Protein AF-A0A3C1VED8-F1 (afdb_monomer_lite)

Foldseek 3Di:
DVPPPPDDADDQPLPNDRDDVPPDAQALDDDPSDAQPPCGPVQQLLVLLVPCLLFQQRDHPCCVVPRPPCNVVLVVVQVVCVVCLVVDDPVVNVPDDRNGDDPVSVVVVSVVSVVLQQQQFQDPPRADPGPNQVVNVQKDWWKQFPPPGTDRPVVLVVVCPPDDPVVNVVRVVRIDTDMIGHGNNRSCVVCVVVDDDDDVQVVLVVQLVVWDPDKWFQAPVQWTWDDDVVQPVDIWIWHRLVDDGGQIWTWGADSVCNQKIWTFHVDPVGGSHTDGITGTLDDDDPVDPVVVVVNVVVVVVSVCVVCVVVVVVVVVVVVVVVVVVVVVVVVVVVVVVVVVVVVVVVVVVVVPDDD

Structure (mmCIF, N/CA/C/O backbone):
data_AF-A0A3C1VED8-F1
#
_entry.id   AF-A0A3C1VED8-F1
#
loop_
_atom_site.group_PDB
_atom_site.id
_atom_site.type_symbol
_atom_site.label_atom_id
_atom_site.label_alt_id
_atom_site.label_comp_id
_atom_site.label_asym_id
_atom_site.label_entity_id
_atom_site.label_seq_id
_atom_site.pdbx_PDB_ins_code
_atom_site.Cartn_x
_atom_site.Cartn_y
_atom_site.Cartn_z
_atom_site.occupancy
_atom_site.B_iso_or_equiv
_atom_site.auth_seq_id
_atom_site.auth_comp_id
_atom_site.auth_asym_id
_atom_site.auth_atom_id
_atom_site.pdbx_PDB_model_num
ATOM 1 N N . ARG A 1 1 ? 13.362 38.617 -27.785 1.00 47.16 1 ARG A N 1
ATOM 2 C CA . ARG A 1 1 ? 12.289 37.601 -27.957 1.00 47.16 1 ARG A CA 1
ATOM 3 C C . ARG A 1 1 ? 12.460 36.977 -29.338 1.00 47.16 1 ARG A C 1
ATOM 5 O O . ARG A 1 1 ? 12.298 37.695 -30.309 1.00 47.16 1 ARG A O 1
ATOM 12 N N . LEU A 1 2 ? 12.838 35.699 -29.420 1.00 45.34 2 LEU A N 1
ATOM 13 C CA . LEU A 1 2 ? 13.278 35.034 -30.662 1.00 45.34 2 LEU A CA 1
ATOM 14 C C . LEU A 1 2 ? 12.207 34.907 -31.768 1.00 45.34 2 LEU A C 1
ATOM 16 O O . LEU A 1 2 ? 12.570 34.790 -32.926 1.00 45.34 2 LEU A O 1
ATOM 20 N N . SER A 1 3 ? 10.910 34.974 -31.446 1.00 68.50 3 SER A N 1
ATOM 21 C CA . SER A 1 3 ? 9.815 34.794 -32.422 1.00 68.50 3 SER A CA 1
ATOM 22 C C . SER A 1 3 ? 8.887 36.003 -32.578 1.00 68.50 3 SER A C 1
ATOM 24 O O . SER A 1 3 ? 7.825 35.882 -33.180 1.00 68.50 3 SER A O 1
ATOM 26 N N . GLY A 1 4 ? 9.198 37.149 -31.963 1.00 54.50 4 GLY A N 1
ATOM 27 C CA . GLY A 1 4 ? 8.308 38.320 -32.005 1.00 54.50 4 GLY A CA 1
ATOM 28 C C . GLY A 1 4 ? 6.890 38.096 -31.441 1.00 54.50 4 GLY A C 1
ATOM 29 O O . GLY A 1 4 ? 6.036 38.949 -31.627 1.00 54.50 4 GLY A O 1
ATOM 30 N N . GLY A 1 5 ? 6.628 36.980 -30.744 1.00 55.66 5 GLY A N 1
ATOM 31 C CA . GLY A 1 5 ? 5.291 36.616 -30.255 1.00 55.66 5 GLY A CA 1
ATOM 32 C C . GLY A 1 5 ? 4.488 35.697 -31.183 1.00 55.66 5 GLY A C 1
ATOM 33 O O . GLY A 1 5 ? 3.387 35.308 -30.814 1.00 55.66 5 GLY A O 1
ATOM 34 N N . ALA A 1 6 ? 5.035 35.293 -32.335 1.00 57.56 6 ALA A N 1
ATOM 35 C CA . ALA A 1 6 ? 4.370 34.372 -33.264 1.00 57.56 6 ALA A CA 1
ATOM 36 C C . ALA A 1 6 ? 4.330 32.916 -32.762 1.00 57.56 6 ALA A C 1
ATOM 38 O O . ALA A 1 6 ? 3.472 32.138 -33.166 1.00 57.56 6 ALA A O 1
ATOM 39 N N . VAL A 1 7 ? 5.250 32.546 -31.864 1.00 52.06 7 VAL A N 1
ATOM 40 C CA . VAL A 1 7 ? 5.263 31.233 -31.206 1.00 52.06 7 VAL A CA 1
ATOM 41 C C . VAL A 1 7 ? 4.846 31.421 -29.754 1.00 52.06 7 VAL A C 1
ATOM 43 O O . VAL A 1 7 ? 5.613 31.947 -28.944 1.00 52.06 7 VAL A O 1
ATOM 46 N N . THR A 1 8 ? 3.627 30.996 -29.430 1.00 50.44 8 THR A N 1
ATOM 47 C CA . THR A 1 8 ? 3.105 30.970 -28.063 1.00 50.44 8 THR A CA 1
ATOM 48 C C . THR A 1 8 ? 3.388 29.608 -27.438 1.00 50.44 8 THR A C 1
ATOM 50 O O . THR A 1 8 ? 2.717 28.624 -27.744 1.00 50.44 8 THR A O 1
ATOM 53 N N . CYS A 1 9 ? 4.381 29.535 -26.552 1.00 50.66 9 CYS A N 1
ATOM 54 C CA . CYS A 1 9 ? 4.621 28.332 -25.759 1.00 50.66 9 CYS A CA 1
ATOM 55 C C . CYS A 1 9 ? 3.694 28.328 -24.540 1.00 50.66 9 CYS A C 1
ATOM 57 O O . CYS A 1 9 ? 3.633 29.307 -23.793 1.00 50.66 9 CYS A O 1
ATOM 59 N N . ARG A 1 10 ? 2.985 27.218 -24.320 1.00 44.97 10 ARG A N 1
ATOM 60 C CA . ARG A 1 10 ? 2.138 27.039 -23.137 1.00 44.97 10 ARG A CA 1
ATOM 61 C C . ARG A 1 10 ? 3.037 26.950 -21.898 1.00 44.97 10 ARG A C 1
ATOM 63 O O . ARG A 1 10 ? 3.951 26.132 -21.849 1.00 44.97 10 ARG A O 1
ATOM 70 N N . VAL A 1 11 ? 2.796 27.808 -20.913 1.00 53.69 11 VAL A N 1
ATOM 71 C CA . VAL A 1 11 ? 3.471 27.749 -19.611 1.00 53.69 11 VAL A CA 1
ATOM 72 C C . VAL A 1 11 ? 2.824 26.625 -18.804 1.00 53.69 11 VAL A C 1
ATOM 74 O O . VAL A 1 11 ? 1.605 26.605 -18.650 1.00 53.69 11 VAL A O 1
ATOM 77 N N . GLY A 1 12 ? 3.621 25.661 -18.343 1.00 47.28 12 GLY A N 1
ATOM 78 C CA . GLY A 1 12 ? 3.124 24.582 -17.489 1.00 47.28 12 GLY A CA 1
ATOM 79 C C . GLY A 1 12 ? 2.761 25.107 -16.098 1.00 47.28 12 GLY A C 1
ATOM 80 O O . GLY A 1 12 ? 3.513 25.896 -15.523 1.00 47.28 12 GLY A O 1
ATOM 81 N N . GLU A 1 13 ? 1.639 24.635 -15.547 1.00 47.56 13 GLU A N 1
ATOM 82 C CA . GLU A 1 13 ? 1.083 25.058 -14.245 1.00 47.56 13 GLU A CA 1
ATOM 83 C C . GLU A 1 13 ? 2.049 24.869 -13.065 1.00 47.56 13 GLU A C 1
ATOM 85 O O . GLU A 1 13 ? 1.895 25.483 -12.015 1.00 47.56 13 GLU A O 1
ATOM 90 N N . THR A 1 14 ? 3.075 24.038 -13.224 1.00 48.69 14 THR A N 1
ATOM 91 C CA . THR A 1 14 ? 3.963 23.645 -12.135 1.00 48.69 14 THR A CA 1
ATOM 92 C C . THR A 1 14 ? 5.196 24.525 -11.925 1.00 48.69 14 THR A C 1
ATOM 94 O O . THR A 1 14 ? 5.761 24.474 -10.836 1.00 48.69 14 THR A O 1
ATOM 97 N N . ASN A 1 15 ? 5.628 25.319 -12.914 1.00 50.22 15 ASN A N 1
ATOM 98 C CA . ASN A 1 15 ? 6.871 26.109 -12.822 1.00 50.22 15 ASN A CA 1
ATOM 99 C C . ASN A 1 15 ? 6.720 27.586 -13.225 1.00 50.22 15 ASN A C 1
ATOM 101 O O . ASN A 1 15 ? 7.722 28.303 -13.216 1.00 50.22 15 ASN A O 1
ATOM 105 N N . ASN A 1 16 ? 5.512 28.043 -13.595 1.00 52.72 16 ASN A N 1
ATOM 106 C CA . ASN A 1 16 ? 5.207 29.438 -13.969 1.00 52.72 16 ASN A CA 1
ATOM 107 C C . ASN A 1 16 ? 6.216 30.086 -14.949 1.00 52.72 16 ASN A C 1
ATOM 109 O O . ASN A 1 16 ? 6.364 31.304 -15.013 1.00 52.72 16 ASN A O 1
ATOM 113 N N . SER A 1 17 ? 6.913 29.265 -15.733 1.00 55.84 17 SER A N 1
ATOM 114 C CA . SER A 1 17 ? 7.886 29.656 -16.752 1.00 55.84 17 SER A CA 1
ATOM 115 C C . SER A 1 17 ? 7.705 28.760 -17.975 1.00 55.84 17 SER A C 1
ATOM 117 O O . SER A 1 17 ? 7.274 27.609 -17.854 1.00 55.84 17 SER A O 1
ATOM 119 N N . THR A 1 18 ? 7.967 29.286 -19.176 1.00 53.78 18 THR A N 1
ATOM 120 C CA . THR A 1 18 ? 7.914 28.475 -20.399 1.00 53.78 18 THR A CA 1
ATOM 121 C C . THR A 1 18 ? 8.930 27.357 -20.268 1.00 53.78 18 THR A C 1
ATOM 123 O O . THR A 1 18 ? 10.093 27.668 -20.033 1.00 53.78 18 THR A O 1
ATOM 126 N N . ALA A 1 19 ? 8.483 26.109 -20.406 1.00 53.53 19 ALA A N 1
ATOM 127 C CA . ALA A 1 19 ? 9.343 24.934 -20.420 1.00 53.53 19 ALA A CA 1
ATOM 128 C C . ALA A 1 19 ? 9.837 24.702 -21.857 1.00 53.53 19 ALA A C 1
ATOM 130 O O . ALA A 1 19 ? 9.036 24.424 -22.749 1.00 53.53 19 ALA A O 1
ATOM 131 N N . PHE A 1 20 ? 11.138 24.848 -22.091 1.00 56.50 20 PHE A N 1
ATOM 132 C CA . PHE A 1 20 ? 11.800 24.501 -23.348 1.00 56.50 20 PHE A CA 1
ATOM 133 C C . PHE A 1 20 ? 12.474 23.129 -23.220 1.00 56.50 20 PHE A C 1
ATOM 135 O O . PHE A 1 20 ? 12.918 22.743 -22.134 1.00 56.50 20 PHE A O 1
ATOM 142 N N . LEU A 1 21 ? 12.583 22.402 -24.336 1.00 47.25 21 LEU A N 1
ATOM 143 C CA . LEU A 1 21 ? 13.394 21.185 -24.414 1.00 47.25 21 LEU A CA 1
ATOM 144 C C . LEU A 1 21 ? 14.829 21.513 -23.952 1.00 47.25 21 LEU A C 1
ATOM 146 O O . LEU A 1 21 ? 15.440 22.444 -24.472 1.00 47.25 21 LEU A O 1
ATOM 150 N N . GLY A 1 22 ? 15.344 20.793 -22.951 1.00 52.38 22 GLY A N 1
ATOM 151 C CA . GLY A 1 22 ? 16.695 21.001 -22.407 1.00 52.38 22 GLY A CA 1
ATOM 152 C C . GLY A 1 22 ? 16.858 22.144 -21.391 1.00 52.38 22 GLY A C 1
ATOM 153 O O . GLY A 1 22 ? 17.964 22.365 -20.912 1.00 52.38 22 GLY A O 1
ATOM 154 N N . GLN A 1 23 ? 15.792 22.863 -21.015 1.00 52.78 23 GLN A N 1
ATOM 155 C CA . GLN A 1 23 ? 15.883 23.955 -20.027 1.00 52.78 23 GLN A CA 1
ATOM 156 C C . GLN A 1 23 ? 16.191 23.477 -18.604 1.00 52.78 23 GLN A C 1
ATOM 158 O O . GLN A 1 23 ? 16.744 24.224 -17.798 1.00 52.78 23 GLN A O 1
ATOM 163 N N . PHE A 1 24 ? 15.821 22.242 -18.286 1.00 51.81 24 PHE A N 1
ATOM 164 C CA . PHE A 1 24 ? 16.151 21.608 -17.021 1.00 51.81 24 PHE A CA 1
ATOM 165 C C . PHE A 1 24 ? 17.141 20.488 -17.315 1.00 51.81 24 PHE A C 1
ATOM 167 O O . PHE A 1 24 ? 16.841 19.597 -18.110 1.00 51.81 24 PHE A O 1
ATOM 174 N N . ALA A 1 25 ? 18.316 20.538 -16.685 1.00 52.62 25 ALA A N 1
ATOM 175 C CA . ALA A 1 25 ? 19.221 19.398 -16.683 1.00 52.62 25 ALA A CA 1
ATOM 176 C C . ALA A 1 25 ? 18.476 18.179 -16.119 1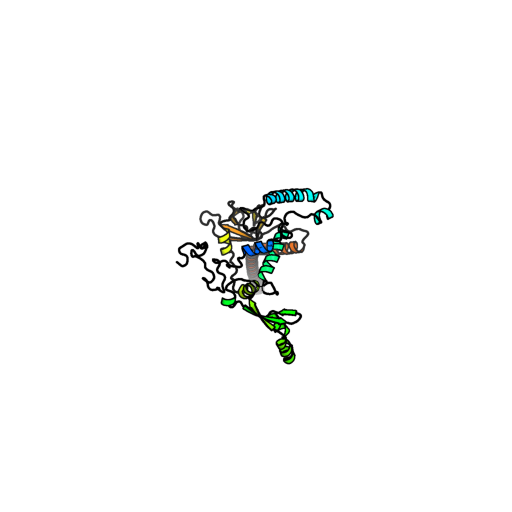.00 52.62 25 ALA A C 1
ATOM 178 O O . ALA A 1 25 ? 17.704 18.311 -15.163 1.00 52.62 25 ALA A O 1
ATOM 179 N N . GLY A 1 26 ? 18.703 17.007 -16.712 1.00 53.69 26 GLY A N 1
ATOM 180 C CA . GLY A 1 26 ? 18.181 15.745 -16.208 1.00 53.69 26 GLY A CA 1
ATOM 181 C C . GLY A 1 26 ? 18.608 15.529 -14.765 1.00 53.69 26 GLY A C 1
ATOM 182 O O . GLY A 1 26 ? 19.751 15.172 -14.498 1.00 53.69 26 GLY A O 1
ATOM 183 N N . ALA A 1 27 ? 17.715 15.780 -13.813 1.00 57.34 27 ALA A N 1
ATOM 184 C CA . ALA A 1 27 ? 18.002 15.489 -12.423 1.00 57.34 27 ALA A CA 1
ATOM 185 C C . ALA A 1 27 ? 17.832 13.982 -12.200 1.00 57.34 27 ALA A C 1
ATOM 187 O O . ALA A 1 27 ? 16.768 13.426 -12.462 1.00 57.34 27 ALA A O 1
ATOM 188 N N . ALA A 1 28 ? 18.843 13.332 -11.615 1.00 57.16 28 ALA A N 1
ATOM 189 C CA . ALA A 1 28 ? 18.756 11.933 -11.176 1.00 57.16 28 ALA A CA 1
ATOM 190 C C . ALA A 1 28 ? 17.671 11.694 -10.105 1.00 57.16 28 ALA A C 1
ATOM 192 O O . ALA A 1 28 ? 17.423 10.556 -9.707 1.00 57.16 28 ALA A O 1
ATOM 193 N N . LYS A 1 29 ? 17.083 12.772 -9.577 1.00 58.50 29 LYS A N 1
ATOM 194 C CA . LYS A 1 29 ? 15.966 12.775 -8.640 1.00 58.50 29 LYS A CA 1
ATOM 195 C C . LYS A 1 29 ? 14.754 13.308 -9.395 1.00 58.50 29 LYS A C 1
ATOM 197 O O . LYS A 1 29 ? 14.790 14.436 -9.884 1.00 58.50 29 LYS A O 1
ATOM 202 N N . GLY A 1 30 ? 13.701 12.498 -9.493 1.00 55.03 30 GLY A N 1
ATOM 203 C CA . GLY A 1 30 ? 12.454 12.912 -10.129 1.00 55.03 30 GLY A CA 1
ATOM 204 C C . GLY A 1 30 ? 11.939 14.207 -9.502 1.00 55.03 30 GLY A C 1
ATOM 205 O O . GLY A 1 30 ? 11.877 14.338 -8.281 1.00 55.03 30 GLY A O 1
ATOM 206 N N . ASN A 1 31 ? 11.587 15.182 -10.331 1.00 55.44 31 ASN A N 1
ATOM 207 C CA . ASN A 1 31 ? 10.961 16.406 -9.863 1.00 55.44 31 ASN A CA 1
ATOM 208 C C . ASN A 1 31 ? 9.444 16.246 -9.990 1.00 55.44 31 ASN A C 1
ATOM 210 O O . ASN A 1 31 ? 8.907 16.215 -11.093 1.00 55.44 31 ASN A O 1
ATOM 214 N N . PHE A 1 32 ? 8.750 16.178 -8.852 1.00 55.22 32 PHE A N 1
ATOM 215 C CA . PHE A 1 32 ? 7.289 16.051 -8.796 1.00 55.22 32 PHE A CA 1
ATOM 216 C C . PHE A 1 32 ? 6.547 17.194 -9.515 1.00 55.22 32 PHE A C 1
ATOM 218 O O . PHE A 1 32 ? 5.360 17.070 -9.809 1.00 55.22 32 PHE A O 1
ATOM 225 N N . ARG A 1 33 ? 7.238 18.305 -9.812 1.00 47.88 33 ARG A N 1
ATOM 226 C CA . ARG A 1 33 ? 6.709 19.453 -10.557 1.00 47.88 33 ARG A CA 1
ATOM 227 C C . ARG A 1 33 ? 6.939 19.367 -12.069 1.00 47.88 33 ARG A C 1
ATOM 229 O O . ARG A 1 33 ? 6.344 20.136 -12.813 1.00 47.88 33 ARG A O 1
ATOM 236 N N . THR A 1 34 ? 7.753 18.452 -12.580 1.00 57.28 34 THR A N 1
ATOM 237 C CA . THR A 1 34 ? 8.032 18.366 -14.025 1.00 57.28 34 THR A CA 1
ATOM 238 C C . THR A 1 34 ? 7.726 16.978 -14.552 1.00 57.28 34 THR A C 1
ATOM 240 O O . THR A 1 34 ? 8.260 15.985 -14.068 1.00 57.28 34 THR A O 1
ATOM 243 N N . ARG A 1 35 ? 6.870 16.915 -15.572 1.00 61.16 35 ARG A N 1
ATOM 244 C CA . ARG A 1 35 ? 6.597 15.685 -16.321 1.00 61.16 35 ARG A CA 1
ATOM 245 C C . ARG A 1 35 ? 7.711 15.474 -17.350 1.00 61.16 35 ARG A C 1
ATOM 247 O O . ARG A 1 35 ? 8.218 16.459 -17.883 1.00 61.16 35 ARG A O 1
ATOM 254 N N . ALA A 1 36 ? 8.049 14.218 -17.643 1.00 65.75 36 ALA A N 1
ATOM 255 C CA . ALA A 1 36 ? 8.830 13.889 -18.837 1.00 65.75 36 ALA A CA 1
ATOM 256 C C . ALA A 1 36 ? 8.112 14.458 -20.073 1.00 65.75 36 ALA A C 1
ATOM 258 O O . ALA A 1 36 ? 6.878 14.376 -20.153 1.00 65.75 36 ALA A O 1
ATOM 259 N N . LEU A 1 37 ? 8.856 15.096 -20.980 1.00 62.44 37 LEU A N 1
ATOM 260 C CA . LEU A 1 37 ? 8.269 15.868 -22.083 1.00 62.44 37 LEU A CA 1
ATOM 261 C C . LEU A 1 37 ? 7.829 14.945 -23.228 1.00 62.44 37 LEU A C 1
ATOM 263 O O . LEU A 1 37 ? 6.779 15.175 -23.825 1.00 62.44 37 LEU A O 1
ATOM 267 N N . ILE A 1 38 ? 8.601 13.891 -23.491 1.00 65.81 38 ILE A N 1
ATOM 268 C CA . ILE A 1 38 ? 8.386 12.896 -24.545 1.00 65.81 38 ILE A CA 1
ATOM 269 C C . ILE A 1 38 ? 7.534 11.738 -24.012 1.00 65.81 38 ILE A C 1
ATOM 271 O O . ILE A 1 38 ? 6.511 11.397 -24.600 1.00 65.81 38 ILE A O 1
ATOM 275 N N . GLU A 1 39 ? 7.900 11.167 -22.861 1.00 69.06 39 GLU A N 1
ATOM 276 C CA . GLU A 1 39 ? 7.236 9.987 -22.285 1.00 69.06 39 GLU A CA 1
ATOM 277 C C . GLU A 1 39 ? 6.478 10.313 -20.997 1.00 69.06 39 GLU A C 1
ATOM 279 O O . GLU A 1 39 ? 6.765 9.801 -19.914 1.00 69.06 39 GLU A O 1
ATOM 284 N N . SER A 1 40 ? 5.485 11.198 -21.089 1.00 68.75 40 SER A N 1
ATOM 285 C CA . SER A 1 40 ? 4.641 11.480 -19.927 1.00 68.75 40 SER A CA 1
ATOM 286 C C . SER A 1 40 ? 3.854 10.227 -19.502 1.00 68.75 40 SER A C 1
ATOM 288 O O . SER A 1 40 ? 3.227 9.572 -20.337 1.00 68.75 40 SER A O 1
ATOM 290 N N . PHE A 1 41 ? 3.854 9.931 -18.197 1.00 68.31 41 PHE A N 1
ATOM 291 C CA . PHE A 1 41 ? 3.256 8.721 -17.611 1.00 68.31 41 PHE A CA 1
ATOM 292 C C . PHE A 1 41 ? 1.827 8.442 -18.109 1.00 68.31 41 PHE A C 1
ATOM 294 O O . PHE A 1 41 ? 1.532 7.348 -18.573 1.00 68.31 41 PHE A O 1
ATOM 301 N N . TRP A 1 42 ? 0.957 9.455 -18.093 1.00 69.44 42 TRP A N 1
ATOM 302 C CA . TRP A 1 42 ? -0.451 9.290 -18.464 1.00 69.44 42 TRP A CA 1
ATOM 303 C C . TRP A 1 42 ? -0.671 9.032 -19.957 1.00 69.44 42 TRP A C 1
ATOM 305 O O . TRP A 1 42 ? -1.493 8.189 -20.307 1.00 69.44 42 TRP A O 1
ATOM 315 N N . ASN A 1 43 ? 0.073 9.702 -20.845 1.00 75.25 43 ASN A N 1
ATOM 316 C CA . ASN A 1 43 ? -0.049 9.451 -22.287 1.00 75.25 43 ASN A CA 1
ATOM 317 C C . ASN A 1 43 ? 0.388 8.030 -22.635 1.00 75.25 43 ASN A C 1
ATOM 319 O O . ASN A 1 43 ? -0.201 7.383 -23.495 1.00 75.25 43 ASN A O 1
ATOM 323 N N . LEU A 1 44 ? 1.410 7.542 -21.943 1.00 78.75 44 LEU A N 1
ATOM 324 C CA . LEU A 1 44 ? 1.962 6.227 -22.176 1.00 78.75 44 LEU A CA 1
ATOM 325 C C . LEU A 1 44 ? 0.995 5.121 -21.757 1.00 78.75 44 LEU A C 1
ATOM 327 O O . LEU A 1 44 ? 0.726 4.231 -22.556 1.00 78.75 44 LEU A O 1
ATOM 331 N N . THR A 1 45 ? 0.384 5.233 -20.573 1.00 80.19 45 THR A N 1
ATOM 332 C CA . THR A 1 45 ? -0.681 4.311 -20.155 1.00 80.19 45 THR A CA 1
ATOM 333 C C . THR A 1 45 ? -1.840 4.319 -21.152 1.00 80.19 45 THR A C 1
ATOM 335 O O . THR A 1 45 ? -2.340 3.255 -21.505 1.00 80.19 45 THR A O 1
ATOM 338 N N . HIS A 1 46 ? -2.251 5.489 -21.659 1.00 78.50 46 HIS A N 1
ATOM 339 C CA . HIS A 1 46 ? -3.311 5.581 -22.671 1.00 78.50 46 HIS A CA 1
ATOM 340 C C . HIS A 1 46 ? -2.946 4.910 -23.999 1.00 78.50 46 HIS A C 1
ATOM 342 O O . HIS A 1 46 ? -3.798 4.252 -24.591 1.00 78.50 46 HIS A O 1
ATOM 348 N N . ASN A 1 47 ? -1.700 5.047 -24.456 1.00 80.81 47 ASN A N 1
ATOM 349 C CA . ASN A 1 47 ? -1.235 4.414 -25.690 1.00 80.81 47 ASN A CA 1
ATOM 350 C C . ASN A 1 47 ? -1.161 2.890 -25.541 1.00 80.81 47 ASN A C 1
ATOM 352 O O . ASN A 1 47 ? -1.647 2.160 -26.400 1.00 80.81 47 ASN A O 1
ATOM 356 N N . GLU A 1 48 ? -0.619 2.412 -24.421 1.00 80.88 48 GLU A N 1
ATOM 357 C CA . GLU A 1 48 ? -0.481 0.981 -24.120 1.00 80.88 48 GLU A CA 1
ATOM 358 C C . GLU A 1 48 ? -1.831 0.287 -23.878 1.00 80.88 48 GLU A C 1
ATOM 360 O O . GLU A 1 48 ? -1.969 -0.908 -24.120 1.00 80.88 48 GLU A O 1
ATOM 365 N N . THR A 1 49 ? -2.843 1.036 -23.430 1.00 81.62 49 THR A N 1
ATOM 366 C CA . THR A 1 49 ? -4.231 0.560 -23.270 1.00 81.62 49 THR A CA 1
ATOM 367 C C . THR A 1 49 ? -5.107 0.861 -24.490 1.00 81.62 49 THR A C 1
ATOM 369 O O . THR A 1 49 ? -6.311 0.624 -24.457 1.00 81.62 49 THR A O 1
ATOM 372 N N . GLY A 1 50 ? -4.533 1.382 -25.581 1.00 76.12 50 GLY A N 1
ATOM 373 C CA . GLY A 1 50 ? -5.273 1.749 -26.792 1.00 76.12 50 GLY A CA 1
ATOM 374 C C . GLY A 1 50 ? -5.833 0.554 -27.573 1.00 76.12 50 GLY A C 1
ATOM 375 O O . GLY A 1 50 ? -6.706 0.730 -28.428 1.00 76.12 50 GLY A O 1
ATOM 376 N N . GLU A 1 51 ? -5.364 -0.662 -27.285 1.00 75.50 51 GLU A N 1
ATOM 377 C CA . GLU A 1 51 ? -5.858 -1.887 -27.907 1.00 75.50 51 GLU A CA 1
ATOM 378 C C . GLU A 1 51 ? -7.279 -2.216 -27.430 1.00 75.50 51 GLU A C 1
ATOM 380 O O . GLU A 1 51 ? -7.504 -2.772 -26.355 1.00 75.50 51 GLU A O 1
ATOM 385 N N . ARG A 1 52 ? -8.267 -1.907 -28.275 1.00 71.31 52 ARG A N 1
ATOM 386 C CA . ARG A 1 52 ? -9.697 -2.085 -27.971 1.00 71.31 52 ARG A CA 1
ATOM 387 C C . ARG A 1 52 ? -10.142 -3.539 -27.802 1.00 71.31 52 ARG A C 1
ATOM 389 O O . ARG A 1 52 ? -11.239 -3.760 -27.300 1.00 71.31 52 ARG A O 1
ATOM 396 N N . LEU A 1 53 ? -9.331 -4.506 -28.237 1.00 69.81 53 LEU A N 1
ATOM 397 C CA . LEU A 1 53 ? -9.589 -5.926 -27.980 1.00 69.81 53 LEU A CA 1
ATOM 398 C C . LEU A 1 53 ? -9.363 -6.276 -26.506 1.00 69.81 53 LEU A C 1
ATOM 400 O O . LEU A 1 53 ? -10.104 -7.086 -25.961 1.00 69.81 53 LEU A O 1
ATOM 404 N N . VAL A 1 54 ? -8.372 -5.642 -25.873 1.00 71.94 54 VAL A N 1
ATOM 405 C CA . VAL A 1 54 ? -8.007 -5.874 -24.469 1.00 71.94 54 VAL A CA 1
ATOM 406 C C . VAL A 1 54 ? -8.743 -4.899 -23.546 1.00 71.94 54 VAL A C 1
ATOM 408 O O . VAL A 1 54 ? -9.228 -5.299 -22.491 1.00 71.94 54 VAL A O 1
ATOM 411 N N . PHE A 1 55 ? -8.898 -3.639 -23.965 1.00 79.69 55 PHE A N 1
ATOM 412 C CA . PHE A 1 55 ? -9.621 -2.599 -23.223 1.00 79.69 55 PHE A CA 1
ATOM 413 C C . PHE A 1 55 ? -10.790 -2.046 -24.045 1.00 79.69 55 PHE A C 1
ATOM 415 O O . PHE A 1 55 ? -10.725 -0.925 -24.575 1.00 79.69 55 PHE A O 1
ATOM 422 N N . PRO A 1 56 ? -11.883 -2.816 -24.185 1.00 77.00 56 PRO A N 1
ATOM 423 C CA . PRO A 1 56 ? -13.073 -2.311 -24.843 1.00 77.00 56 PRO A CA 1
ATOM 424 C C . PRO A 1 56 ? -13.645 -1.144 -24.025 1.00 77.00 56 PRO A C 1
ATOM 426 O O . PRO A 1 56 ? -13.735 -1.200 -22.802 1.00 77.00 56 PRO A O 1
ATOM 429 N N . GLY A 1 57 ? -13.980 -0.049 -24.709 1.00 75.12 57 GLY A N 1
ATOM 430 C CA . GLY A 1 57 ? -14.418 1.195 -24.069 1.00 75.12 57 GLY A CA 1
ATOM 431 C C . GLY A 1 57 ? -13.303 2.198 -23.745 1.00 75.12 57 GLY A C 1
ATOM 432 O O . GLY A 1 57 ? -13.613 3.281 -23.254 1.00 75.12 57 GLY A O 1
ATOM 433 N N . GLN A 1 58 ? -12.029 1.922 -24.059 1.00 77.31 58 GLN A N 1
ATOM 434 C CA . GLN A 1 58 ? -10.980 2.931 -23.880 1.00 77.31 58 GLN A CA 1
ATOM 435 C C . GLN A 1 58 ? -11.232 4.162 -24.765 1.00 77.31 58 GLN A C 1
ATOM 437 O O . GLN A 1 58 ? -11.283 4.083 -26.000 1.00 77.31 58 GLN A O 1
ATOM 442 N N . THR A 1 59 ? -11.355 5.324 -24.124 1.00 71.25 59 THR A N 1
ATOM 443 C CA . THR A 1 59 ? -11.452 6.620 -24.802 1.00 71.25 59 THR A CA 1
ATOM 444 C C . THR A 1 59 ? -10.071 7.236 -24.915 1.00 71.25 59 THR A C 1
ATOM 446 O O . THR A 1 59 ? -9.335 7.287 -23.932 1.00 71.25 59 THR A O 1
ATOM 449 N N . GLY A 1 60 ? -9.717 7.721 -26.105 1.00 66.06 60 GLY A N 1
ATOM 450 C CA . GLY A 1 60 ? -8.456 8.431 -26.314 1.00 66.06 60 GLY A CA 1
ATOM 451 C C . GLY A 1 60 ? -8.353 9.738 -25.511 1.00 66.06 60 GLY A C 1
ATOM 452 O O . GLY A 1 60 ? -9.246 10.113 -24.751 1.00 66.06 60 GLY A O 1
ATOM 453 N N . SER A 1 61 ? -7.270 10.480 -25.743 1.00 61.12 61 SER A N 1
ATOM 454 C CA . SER A 1 61 ? -6.841 11.666 -24.975 1.00 61.12 61 SER A CA 1
ATOM 455 C C . SER A 1 61 ? -7.857 12.816 -24.842 1.00 61.12 61 SER A C 1
ATOM 457 O O . SER A 1 61 ? -7.687 13.686 -23.989 1.00 61.12 61 SER A O 1
ATOM 459 N N . HIS A 1 62 ? -8.929 12.833 -25.639 1.00 61.75 62 HIS A N 1
ATOM 460 C CA . HIS A 1 62 ? -9.959 13.873 -25.618 1.00 61.75 62 HIS A CA 1
ATOM 461 C C . HIS A 1 62 ? -11.367 13.325 -25.373 1.00 61.75 62 HIS A C 1
ATOM 463 O O . HIS A 1 62 ? -12.299 13.653 -26.099 1.00 61.75 62 HIS A O 1
ATOM 469 N N . ALA A 1 63 ? -11.557 12.553 -24.301 1.00 58.94 63 ALA A N 1
ATOM 470 C CA . ALA A 1 63 ? -12.873 12.043 -23.904 1.00 58.94 63 ALA A CA 1
ATOM 471 C C . ALA A 1 63 ? -13.958 13.140 -23.777 1.00 58.94 63 ALA A C 1
ATOM 473 O O . ALA A 1 63 ? -15.104 12.910 -24.123 1.00 58.94 63 ALA A O 1
ATOM 474 N N . ARG A 1 64 ? -13.633 14.377 -23.374 1.00 59.56 64 ARG A N 1
ATOM 475 C CA . ARG A 1 64 ? -14.642 15.461 -23.287 1.00 59.56 64 ARG A CA 1
ATOM 476 C C . ARG A 1 64 ? -15.223 15.916 -24.633 1.00 59.56 64 ARG A C 1
ATOM 478 O O . ARG A 1 64 ? -16.279 16.533 -24.632 1.00 59.56 64 ARG A O 1
ATOM 485 N N . VAL A 1 65 ? -14.519 15.676 -25.739 1.00 58.75 65 VAL A N 1
ATOM 486 C CA . VAL A 1 65 ? -14.920 16.111 -27.093 1.00 58.75 65 VAL A CA 1
ATOM 487 C C . VAL A 1 65 ? -15.231 14.907 -27.986 1.00 58.75 65 VAL A C 1
ATOM 489 O O . VAL A 1 65 ? -16.104 14.978 -28.839 1.00 58.75 65 VAL A O 1
ATOM 492 N N . ASN A 1 66 ? -14.541 13.791 -27.746 1.00 54.75 66 ASN A N 1
ATOM 493 C CA . ASN A 1 66 ? -14.540 12.587 -28.569 1.00 54.75 66 ASN A CA 1
ATOM 494 C C . ASN A 1 66 ? -14.956 11.336 -27.778 1.00 54.75 66 ASN A C 1
ATOM 496 O O . ASN A 1 66 ? -14.650 10.226 -28.219 1.00 54.75 66 ASN A O 1
ATOM 500 N N . ALA A 1 67 ? -15.575 11.469 -26.595 1.00 58.44 67 ALA A N 1
ATOM 501 C CA . ALA A 1 67 ? -16.191 10.312 -25.948 1.00 58.44 67 ALA A CA 1
ATOM 502 C C . ALA A 1 67 ? -17.260 9.769 -26.900 1.00 58.44 67 ALA A C 1
ATOM 504 O O . ALA A 1 67 ? -18.174 10.510 -27.265 1.00 58.44 67 ALA A O 1
ATOM 505 N N . PRO A 1 68 ? -17.157 8.502 -27.323 1.00 59.72 68 PRO A N 1
ATOM 506 C CA . PRO A 1 68 ? -18.201 7.895 -28.123 1.00 59.72 68 PRO A CA 1
ATOM 507 C C . PRO A 1 68 ? -19.502 7.902 -27.313 1.00 59.72 68 PRO A C 1
ATOM 509 O O . PRO A 1 68 ? -19.506 7.423 -26.177 1.00 59.72 68 PRO A O 1
ATOM 512 N N . GLU A 1 69 ? -20.608 8.373 -27.899 1.00 63.41 69 GLU A N 1
ATOM 513 C CA . GLU A 1 69 ? -21.960 8.205 -27.326 1.00 63.41 69 GLU A CA 1
ATOM 514 C C . GLU A 1 69 ? -22.239 6.730 -26.963 1.00 63.41 69 GLU A C 1
ATOM 516 O O . GLU A 1 69 ? -22.948 6.421 -26.005 1.00 63.41 69 GLU A O 1
ATOM 521 N N . ASP A 1 70 ? -21.576 5.824 -27.686 1.00 73.81 70 ASP A N 1
ATOM 522 C CA . ASP A 1 70 ? -21.559 4.373 -27.515 1.00 73.81 70 ASP A CA 1
ATOM 523 C C . ASP A 1 70 ? -21.172 3.900 -26.099 1.00 73.81 70 ASP A C 1
ATOM 525 O O . ASP A 1 70 ? -21.636 2.851 -25.664 1.00 73.81 70 ASP A O 1
ATOM 529 N N . LEU A 1 71 ? -20.383 4.655 -25.320 1.00 78.38 71 LEU A N 1
ATOM 530 C CA . LEU A 1 71 ? -19.998 4.227 -23.964 1.00 78.38 71 LEU A CA 1
ATOM 531 C C . LEU A 1 71 ? -21.192 4.052 -23.023 1.00 78.38 71 LEU A C 1
ATOM 533 O O . LEU A 1 71 ? -21.243 3.095 -22.250 1.00 78.38 71 LEU A O 1
ATOM 537 N N . ILE A 1 72 ? -22.163 4.963 -23.103 1.00 80.38 72 ILE A N 1
ATOM 538 C CA . ILE A 1 72 ? -23.396 4.875 -22.313 1.00 80.38 72 ILE A CA 1
ATOM 539 C C . ILE A 1 72 ? -24.204 3.648 -22.760 1.00 80.38 72 ILE A C 1
ATOM 541 O O . ILE A 1 72 ? -24.793 2.957 -21.927 1.00 80.38 72 ILE A O 1
ATOM 545 N N . GLY A 1 73 ? -24.205 3.356 -24.065 1.00 82.06 73 GLY A N 1
ATOM 546 C CA . GLY A 1 73 ? -24.819 2.158 -24.639 1.00 82.06 73 GLY A CA 1
ATOM 547 C C . GLY A 1 73 ? -24.185 0.871 -24.111 1.00 82.06 73 GLY A C 1
ATOM 548 O O . GLY A 1 73 ? -24.897 0.017 -23.591 1.00 82.06 73 GLY A O 1
ATOM 549 N N . ARG A 1 74 ? -22.851 0.781 -24.138 1.00 84.31 74 ARG A N 1
ATOM 550 C CA . ARG A 1 74 ? -22.079 -0.362 -23.617 1.00 84.31 74 ARG A CA 1
ATOM 551 C C . ARG A 1 74 ? -22.292 -0.601 -22.129 1.00 84.31 74 ARG A C 1
ATOM 553 O O . ARG A 1 74 ? -22.355 -1.750 -21.706 1.00 84.31 74 ARG A O 1
ATOM 560 N N . GLY A 1 75 ? -22.417 0.466 -21.337 1.00 86.50 75 GLY A N 1
ATOM 561 C CA . GLY A 1 75 ? -22.755 0.354 -19.916 1.00 86.50 75 GLY A CA 1
ATOM 562 C C . GLY A 1 75 ? -24.125 -0.295 -19.709 1.00 86.50 75 GLY A C 1
ATOM 563 O O . GLY A 1 75 ? -24.247 -1.271 -18.975 1.00 86.50 75 GLY A O 1
ATOM 564 N N . LYS A 1 76 ? -25.147 0.178 -20.435 1.00 87.12 76 LYS A N 1
ATOM 565 C CA . LYS A 1 76 ? -26.495 -0.417 -20.389 1.00 87.12 76 LYS A CA 1
ATOM 566 C C . LYS A 1 76 ? -26.517 -1.858 -20.901 1.00 87.12 76 LYS A C 1
ATOM 568 O O . LYS A 1 76 ? -27.224 -2.690 -20.340 1.00 87.12 76 LYS A O 1
ATOM 573 N N . GLU A 1 77 ? -25.760 -2.153 -21.956 1.00 87.94 77 GLU A N 1
ATOM 574 C CA . GLU A 1 77 ? -25.600 -3.507 -22.489 1.00 87.94 77 GLU A CA 1
ATOM 575 C C . GLU A 1 77 ? -24.972 -4.438 -21.445 1.00 87.94 77 GLU A C 1
ATOM 577 O O . GLU A 1 77 ? -25.510 -5.516 -21.192 1.00 87.94 77 GLU A O 1
ATOM 582 N N . MET A 1 78 ? -23.901 -3.998 -20.775 1.00 89.19 78 MET A N 1
ATOM 583 C CA . MET A 1 78 ? -23.272 -4.748 -19.686 1.00 89.19 78 MET A CA 1
ATOM 584 C C . MET A 1 78 ? -24.261 -5.045 -18.559 1.00 89.19 78 MET A C 1
ATOM 586 O O . MET A 1 78 ? -24.366 -6.190 -18.128 1.00 89.19 78 MET A O 1
ATOM 590 N N . ASP A 1 79 ? -25.019 -4.043 -18.109 1.00 89.75 79 ASP A N 1
ATOM 591 C CA . ASP A 1 79 ? -26.009 -4.220 -17.043 1.00 89.75 79 ASP A CA 1
ATOM 592 C C . ASP A 1 79 ? -27.075 -5.259 -17.418 1.00 89.75 79 ASP A C 1
ATOM 594 O O . ASP A 1 79 ? -27.466 -6.087 -16.591 1.00 89.75 79 ASP A O 1
ATOM 598 N N . LEU A 1 80 ? -27.546 -5.240 -18.669 1.00 89.62 80 LEU A N 1
ATOM 599 C CA . LEU A 1 80 ? -28.501 -6.227 -19.175 1.00 89.62 80 LEU A CA 1
ATOM 600 C C . LEU A 1 80 ? -27.887 -7.629 -19.233 1.00 89.62 80 LEU A C 1
ATOM 602 O O . LEU A 1 80 ? -28.537 -8.588 -18.813 1.00 89.62 80 LEU A O 1
ATOM 606 N N . MET A 1 81 ? -26.639 -7.749 -19.694 1.00 88.81 81 MET A N 1
ATOM 607 C CA . MET A 1 81 ? -25.915 -9.021 -19.703 1.00 88.81 81 MET A CA 1
ATOM 608 C C . MET A 1 81 ? -25.754 -9.574 -18.287 1.00 88.81 81 MET A C 1
ATOM 610 O O . MET A 1 81 ? -26.134 -10.717 -18.045 1.00 88.81 81 MET A O 1
ATOM 614 N N . LEU A 1 82 ? -25.272 -8.767 -17.338 1.00 88.69 82 LEU A N 1
ATOM 615 C CA . LEU A 1 82 ? -25.078 -9.170 -15.941 1.00 88.69 82 LEU A CA 1
ATOM 616 C C . LEU A 1 82 ? -26.386 -9.638 -15.286 1.00 88.69 82 LEU A C 1
ATOM 618 O O . LEU A 1 82 ? -26.378 -10.602 -14.525 1.00 88.69 82 LEU A O 1
ATOM 622 N N . ARG A 1 83 ? -27.524 -9.009 -15.612 1.00 90.12 83 ARG A N 1
ATOM 623 C CA . ARG A 1 83 ? -28.850 -9.447 -15.137 1.00 90.12 83 ARG A CA 1
ATOM 624 C C . ARG A 1 83 ? -29.315 -10.758 -15.770 1.00 90.12 83 ARG A C 1
ATOM 626 O O . ARG A 1 83 ? -30.029 -11.514 -15.119 1.00 90.12 83 ARG A O 1
ATOM 633 N N . ALA A 1 84 ? -28.945 -11.016 -17.023 1.00 88.19 84 ALA A N 1
ATOM 634 C CA . ALA A 1 84 ? -29.319 -12.232 -17.742 1.00 88.19 84 ALA A CA 1
ATOM 635 C C . ALA A 1 84 ? -28.419 -13.432 -17.399 1.00 88.19 84 ALA A C 1
ATOM 637 O O . ALA A 1 84 ? -28.878 -14.571 -17.463 1.00 88.19 84 ALA A O 1
ATOM 638 N N . MET A 1 85 ? -27.161 -13.191 -17.009 1.00 87.94 85 MET A N 1
ATOM 639 C CA . MET A 1 85 ? -26.158 -14.223 -16.717 1.00 87.94 85 MET A CA 1
ATOM 640 C C . MET A 1 85 ? -26.632 -15.341 -15.773 1.00 87.94 85 MET A C 1
ATOM 642 O O . MET A 1 85 ? -26.403 -16.498 -16.120 1.00 87.94 85 MET A O 1
ATOM 646 N N . PRO A 1 86 ? -27.333 -15.073 -14.650 1.00 89.69 86 PRO A N 1
ATOM 647 C CA . PRO A 1 86 ? -27.794 -16.132 -13.747 1.00 89.69 86 PRO A CA 1
ATOM 648 C C . PRO A 1 86 ? -28.781 -17.124 -14.378 1.00 89.69 86 PRO A C 1
ATOM 650 O O . PRO A 1 86 ? -28.959 -18.221 -13.857 1.00 89.69 86 PRO A O 1
ATOM 653 N N . ALA A 1 87 ? -29.446 -16.742 -15.473 1.00 90.44 87 ALA A N 1
ATOM 654 C CA . ALA A 1 87 ? -30.397 -17.590 -16.189 1.00 90.44 87 ALA A CA 1
ATOM 655 C C . ALA A 1 87 ? -29.749 -18.395 -17.332 1.00 90.44 87 ALA A C 1
ATOM 657 O O . ALA A 1 87 ? -30.416 -19.230 -17.945 1.00 90.44 87 ALA A O 1
ATOM 658 N N . LEU A 1 88 ? -28.473 -18.143 -17.649 1.00 88.19 88 LEU A N 1
ATOM 659 C CA . LEU A 1 88 ? -27.758 -18.810 -18.734 1.00 88.19 88 LEU A CA 1
ATOM 660 C C . LEU A 1 88 ? -26.995 -20.045 -18.227 1.00 88.19 88 LEU A C 1
ATOM 662 O O . LEU A 1 88 ? -26.491 -20.045 -17.105 1.00 88.19 88 LEU A O 1
ATOM 666 N N . PRO A 1 89 ? -26.841 -21.095 -19.055 1.00 91.62 89 PRO A N 1
ATOM 667 C CA . PRO A 1 89 ? -25.917 -22.183 -18.754 1.00 91.62 89 PRO A CA 1
ATOM 668 C C . PRO A 1 89 ? -24.468 -21.682 -18.631 1.00 91.62 89 PRO A C 1
ATOM 670 O O . PRO A 1 89 ? -24.033 -20.841 -19.419 1.00 91.62 89 PRO A O 1
ATOM 673 N N . GLU A 1 90 ? -23.693 -22.272 -17.718 1.00 85.12 90 GLU A N 1
ATOM 674 C CA . GLU A 1 90 ? -22.302 -21.878 -17.419 1.00 85.12 90 GLU A CA 1
ATOM 675 C C . GLU A 1 90 ? -21.406 -21.802 -18.670 1.00 85.12 90 GLU A C 1
ATOM 677 O O . GLU A 1 90 ? -20.647 -20.853 -18.853 1.00 85.12 90 GLU A O 1
ATOM 682 N N . TRP A 1 91 ? -21.537 -22.764 -19.591 1.00 86.69 91 TRP A N 1
ATOM 683 C CA . TRP A 1 91 ? -20.748 -22.787 -20.827 1.00 86.69 91 TRP A CA 1
ATOM 684 C C . TRP A 1 91 ? -21.045 -21.598 -21.754 1.00 86.69 91 TRP A C 1
ATOM 686 O O . TRP A 1 91 ? -20.170 -21.188 -22.513 1.00 86.69 91 TRP A O 1
ATOM 696 N N . VAL A 1 92 ? -22.256 -21.032 -21.705 1.00 84.88 92 VAL A N 1
ATOM 697 C CA . VAL A 1 92 ? -22.612 -19.829 -22.470 1.00 84.88 92 VAL A CA 1
ATOM 698 C C . VAL A 1 92 ? -21.962 -18.619 -21.819 1.00 84.88 92 VAL A C 1
ATOM 700 O O . VAL A 1 92 ? -21.283 -17.856 -22.499 1.00 84.88 92 VAL A O 1
ATOM 703 N N . PHE A 1 93 ? -22.122 -18.487 -20.499 1.00 79.25 93 PHE A N 1
ATOM 704 C CA . PHE A 1 93 ? -21.564 -17.395 -19.702 1.00 79.25 93 PHE A CA 1
ATOM 705 C C . PHE A 1 93 ? -20.052 -17.222 -19.919 1.00 79.25 93 PHE A C 1
ATOM 707 O O . PHE A 1 93 ? -19.604 -16.110 -20.197 1.00 79.25 93 PHE A O 1
ATOM 714 N N . GLN A 1 94 ? -19.285 -18.315 -19.885 1.00 80.62 94 GLN A N 1
ATOM 715 C CA . GLN A 1 94 ? -17.825 -18.291 -20.060 1.00 80.62 94 GLN A CA 1
ATOM 716 C C . GLN A 1 94 ? -17.373 -17.835 -21.458 1.00 80.62 94 GLN A C 1
ATOM 718 O O . GLN A 1 94 ? -16.254 -17.359 -21.626 1.00 80.62 94 GLN A O 1
ATOM 723 N N . ASN A 1 95 ? -18.235 -17.968 -22.469 1.00 82.50 95 ASN A N 1
ATOM 724 C CA . ASN A 1 95 ? -17.930 -17.598 -23.852 1.00 82.50 95 ASN A CA 1
ATOM 725 C C . ASN A 1 95 ? -18.516 -16.235 -24.262 1.00 82.50 95 ASN A C 1
ATOM 727 O O . ASN A 1 95 ? -18.304 -15.792 -25.396 1.00 82.50 95 ASN A O 1
ATOM 731 N N . LEU A 1 96 ? -19.253 -15.554 -23.375 1.00 82.50 96 LEU A N 1
ATOM 732 C CA . LEU A 1 96 ? -19.805 -14.233 -23.666 1.00 82.50 96 LEU A CA 1
ATOM 733 C C . LEU A 1 96 ? -18.688 -13.194 -23.790 1.00 82.50 96 LEU A C 1
ATOM 735 O O . LEU A 1 96 ? -17.894 -12.976 -22.875 1.00 82.50 96 LEU A O 1
ATOM 739 N N . ARG A 1 97 ? -18.679 -12.480 -24.917 1.00 82.19 97 ARG A N 1
ATOM 740 C CA . ARG A 1 97 ? -17.828 -11.303 -25.100 1.00 82.19 97 ARG A CA 1
ATOM 741 C C . ARG A 1 97 ? -18.471 -10.114 -24.403 1.00 82.19 97 ARG A C 1
ATOM 743 O O . ARG A 1 97 ? -19.480 -9.591 -24.865 1.00 82.19 97 ARG A O 1
ATOM 750 N N . LYS A 1 98 ? -17.877 -9.710 -23.288 1.00 83.69 98 LYS A N 1
ATOM 751 C CA . LYS A 1 98 ? -18.322 -8.571 -22.487 1.00 83.69 98 LYS A CA 1
ATOM 752 C C . LYS A 1 98 ? -17.971 -7.248 -23.204 1.00 83.69 98 LYS A C 1
ATOM 754 O O . LYS A 1 98 ? -16.851 -7.120 -23.701 1.00 83.69 98 LYS A O 1
ATOM 759 N N . PRO A 1 99 ? -18.882 -6.256 -23.265 1.00 84.50 99 PRO A N 1
ATOM 760 C CA . PRO A 1 99 ? -18.642 -4.984 -23.962 1.00 84.50 99 PRO A CA 1
ATOM 761 C C . PRO A 1 99 ? -17.683 -4.034 -23.228 1.00 84.50 99 PRO A C 1
ATOM 763 O O . PRO A 1 99 ? -17.211 -3.068 -23.832 1.00 84.50 99 PRO A O 1
ATOM 766 N N . LEU A 1 100 ? -17.410 -4.305 -21.948 1.00 86.31 100 LEU A N 1
ATOM 767 C CA . LEU A 1 100 ? -16.433 -3.647 -21.078 1.00 86.31 100 LEU A CA 1
ATOM 768 C C . LEU A 1 100 ? -15.692 -4.736 -20.277 1.00 86.31 100 LEU A C 1
ATOM 770 O O . LEU A 1 100 ? -16.270 -5.801 -20.036 1.00 86.31 100 LEU A O 1
ATOM 774 N N . PRO A 1 101 ? -14.435 -4.513 -19.867 1.00 84.69 101 PRO A N 1
ATOM 775 C CA . PRO A 1 101 ? -13.741 -5.462 -19.005 1.00 84.69 101 PRO A CA 1
ATOM 776 C C . PRO A 1 101 ? -14.359 -5.465 -17.599 1.00 84.69 101 PRO A C 1
ATOM 778 O O . PRO A 1 101 ? -14.871 -4.445 -17.130 1.00 84.69 101 PRO A O 1
ATOM 781 N N . GLU A 1 102 ? -14.300 -6.607 -16.911 1.00 84.12 102 GLU A N 1
ATOM 782 C CA . GLU A 1 102 ? -14.609 -6.651 -15.479 1.00 84.12 102 GLU A CA 1
ATOM 783 C C . GLU A 1 102 ? -13.540 -5.865 -14.695 1.00 84.12 102 GLU A C 1
ATOM 785 O O . GLU A 1 102 ? -12.397 -5.736 -15.138 1.00 84.12 102 GLU A O 1
ATOM 790 N N . PHE A 1 103 ? -13.910 -5.280 -13.553 1.00 83.12 103 PHE A N 1
ATOM 791 C CA . PHE A 1 103 ? -13.038 -4.363 -12.818 1.00 83.12 103 PHE A CA 1
ATOM 792 C C . PHE A 1 103 ? -11.714 -5.009 -12.384 1.00 83.12 103 PHE A C 1
ATOM 794 O O . PHE A 1 103 ? -10.652 -4.437 -12.625 1.00 83.12 103 PHE A O 1
ATOM 801 N N . ASN A 1 104 ? -11.744 -6.198 -11.780 1.00 84.19 104 ASN A N 1
ATOM 802 C CA . ASN A 1 104 ? -10.531 -6.886 -11.337 1.00 84.19 104 ASN A CA 1
ATOM 803 C C . ASN A 1 104 ? -9.671 -7.357 -12.520 1.00 84.19 104 ASN A C 1
ATOM 805 O O . ASN A 1 104 ? -8.443 -7.247 -12.465 1.00 84.19 104 ASN A O 1
ATOM 809 N N . GLU A 1 105 ? -10.295 -7.827 -13.605 1.00 84.31 105 GLU A N 1
ATOM 810 C CA . GLU A 1 105 ? -9.603 -8.141 -14.863 1.00 84.31 105 GLU A CA 1
ATOM 811 C C . GLU A 1 105 ? -8.878 -6.908 -15.425 1.00 84.31 105 GLU A C 1
ATOM 813 O O . GLU A 1 105 ? -7.696 -6.988 -15.773 1.00 84.31 105 GLU A O 1
ATOM 818 N N . ALA A 1 106 ? -9.551 -5.753 -15.449 1.00 85.25 106 ALA A N 1
ATOM 819 C CA . ALA A 1 106 ? -8.977 -4.490 -15.901 1.00 85.25 106 ALA A CA 1
ATOM 820 C C . ALA A 1 106 ? -7.822 -4.030 -14.998 1.00 85.25 106 ALA A C 1
ATOM 822 O O . ALA A 1 106 ? -6.767 -3.644 -15.504 1.00 85.25 106 ALA A O 1
ATOM 823 N N . VAL A 1 107 ? -7.984 -4.106 -13.671 1.00 88.12 107 VAL A N 1
ATOM 824 C CA . VAL A 1 107 ? -6.930 -3.766 -12.698 1.00 88.12 107 VAL A CA 1
ATOM 825 C C . VAL A 1 107 ? -5.697 -4.642 -12.910 1.00 88.12 107 VAL A C 1
ATOM 827 O O . VAL A 1 107 ? -4.579 -4.121 -12.942 1.00 88.12 107 VAL A O 1
ATOM 830 N N . ARG A 1 108 ? -5.880 -5.954 -13.109 1.00 88.44 108 ARG A N 1
ATOM 831 C CA . ARG A 1 108 ? -4.773 -6.878 -13.391 1.00 88.44 108 ARG A CA 1
ATOM 832 C C . ARG A 1 108 ? -4.063 -6.514 -14.693 1.00 88.44 108 ARG A C 1
ATOM 834 O O . ARG A 1 108 ? -2.844 -6.364 -14.690 1.00 88.44 108 ARG A O 1
ATOM 841 N N . ALA A 1 109 ? -4.816 -6.319 -15.774 1.00 87.62 109 ALA A N 1
ATOM 842 C CA . ALA A 1 109 ? -4.255 -5.987 -17.081 1.00 87.62 109 ALA A CA 1
ATOM 843 C C . ALA A 1 109 ? -3.493 -4.648 -17.056 1.00 87.62 109 ALA A C 1
ATOM 845 O O . ALA A 1 109 ? -2.383 -4.548 -17.574 1.00 87.62 109 ALA A O 1
ATOM 846 N N . ILE A 1 110 ? -4.031 -3.624 -16.383 1.00 87.44 110 ILE A N 1
ATOM 847 C CA . ILE A 1 110 ? -3.332 -2.346 -16.171 1.00 87.44 110 ILE A CA 1
ATOM 848 C C . ILE A 1 110 ? -2.063 -2.547 -15.332 1.00 87.44 110 ILE A C 1
ATOM 850 O O . ILE A 1 110 ? -1.035 -1.933 -15.620 1.00 87.44 110 ILE A O 1
ATOM 854 N N . GLY A 1 111 ? -2.107 -3.402 -14.309 1.00 89.62 111 GLY A N 1
ATOM 855 C CA . GLY A 1 111 ? -0.938 -3.766 -13.507 1.00 89.62 111 GLY A CA 1
ATOM 856 C C . GLY A 1 111 ? 0.186 -4.380 -14.347 1.00 89.62 111 GLY A C 1
ATOM 857 O O . GLY A 1 111 ? 1.338 -3.961 -14.229 1.00 89.62 111 GLY A O 1
ATOM 858 N N . GLU A 1 112 ? -0.150 -5.309 -15.241 1.00 88.56 112 GLU A N 1
ATOM 859 C CA . GLU A 1 112 ? 0.795 -5.936 -16.175 1.00 88.56 112 GLU A CA 1
ATOM 860 C C . GLU A 1 112 ? 1.383 -4.923 -17.163 1.00 88.56 112 GLU A C 1
ATOM 862 O O . GLU A 1 112 ? 2.598 -4.900 -17.384 1.00 88.56 112 GLU A O 1
ATOM 867 N N . ILE A 1 113 ? 0.546 -4.031 -17.702 1.00 87.44 113 ILE A N 1
ATOM 868 C CA . ILE A 1 113 ? 0.998 -2.935 -18.563 1.00 87.44 113 ILE A CA 1
ATOM 869 C C . ILE A 1 113 ? 1.975 -2.040 -17.809 1.00 87.44 113 ILE A C 1
ATOM 871 O O . ILE A 1 113 ? 3.070 -1.793 -18.307 1.00 87.44 113 ILE A O 1
ATOM 875 N N . ASN A 1 114 ? 1.626 -1.594 -16.601 1.00 87.50 114 ASN A N 1
ATOM 876 C CA . ASN A 1 114 ? 2.497 -0.759 -15.776 1.00 87.50 114 ASN A CA 1
ATOM 877 C C . ASN A 1 114 ? 3.845 -1.430 -15.504 1.00 87.50 114 ASN A C 1
ATOM 879 O O . ASN A 1 114 ? 4.886 -0.784 -15.617 1.00 87.50 114 ASN A O 1
ATOM 883 N N . GLU A 1 115 ? 3.851 -2.723 -15.188 1.00 88.56 115 GLU A N 1
ATOM 884 C CA . GLU A 1 115 ? 5.096 -3.448 -14.954 1.00 88.56 115 GLU A CA 1
ATOM 885 C C . GLU A 1 115 ? 5.938 -3.558 -16.233 1.00 88.56 115 GLU A C 1
ATOM 887 O O . GLU A 1 115 ? 7.141 -3.301 -16.198 1.00 88.56 115 GLU A O 1
ATOM 892 N N . ARG A 1 116 ? 5.319 -3.843 -17.384 1.00 86.88 116 ARG A N 1
ATOM 893 C CA . ARG A 1 116 ? 6.004 -3.839 -18.687 1.00 86.88 116 ARG A CA 1
ATOM 894 C C . ARG A 1 116 ? 6.585 -2.465 -19.017 1.00 86.88 116 ARG A C 1
ATOM 896 O O . ARG A 1 116 ? 7.740 -2.378 -19.424 1.00 86.88 116 ARG A O 1
ATOM 903 N N . MET A 1 117 ? 5.824 -1.394 -18.789 1.00 86.50 117 MET A N 1
ATOM 904 C CA . MET A 1 117 ? 6.293 -0.019 -18.969 1.00 86.50 117 MET A CA 1
ATOM 905 C C . MET A 1 117 ? 7.509 0.283 -18.085 1.00 86.50 117 MET A C 1
ATOM 907 O O . MET A 1 117 ? 8.466 0.909 -18.539 1.00 86.50 117 MET A O 1
ATOM 911 N N . ASN A 1 118 ? 7.495 -0.184 -16.836 1.00 88.25 118 ASN A N 1
ATOM 912 C CA . ASN A 1 118 ? 8.596 0.021 -15.898 1.00 88.25 118 ASN A CA 1
ATOM 913 C C . ASN A 1 118 ? 9.840 -0.814 -16.237 1.00 88.25 118 ASN A C 1
ATOM 915 O O . ASN A 1 118 ? 10.942 -0.411 -15.875 1.00 88.25 118 ASN A O 1
ATOM 919 N N . ARG A 1 119 ? 9.686 -1.945 -16.935 1.00 87.62 119 ARG A N 1
ATOM 920 C CA . ARG A 1 119 ? 10.784 -2.837 -17.363 1.00 87.62 119 ARG A CA 1
ATOM 921 C C . ARG A 1 119 ? 11.381 -2.497 -18.732 1.00 87.62 119 ARG A C 1
ATOM 923 O O . ARG A 1 119 ? 12.315 -3.167 -19.173 1.00 87.62 119 ARG A O 1
ATOM 930 N N . ARG A 1 120 ? 10.859 -1.476 -19.414 1.00 87.12 120 ARG A N 1
ATOM 931 C CA . ARG A 1 120 ? 11.400 -0.997 -20.691 1.00 87.12 120 ARG A CA 1
ATOM 932 C C . ARG A 1 120 ? 12.890 -0.672 -20.582 1.00 87.12 120 ARG A C 1
ATOM 934 O O . ARG A 1 120 ? 13.322 -0.053 -19.614 1.00 87.12 120 ARG A O 1
ATOM 941 N N . GLY A 1 121 ? 13.659 -1.086 -21.585 1.00 81.12 121 GLY A N 1
ATOM 942 C CA . GLY A 1 121 ? 15.117 -0.961 -21.649 1.00 81.12 121 GLY A CA 1
ATOM 943 C C . GLY A 1 121 ? 15.868 -2.245 -21.288 1.00 81.12 121 GLY A C 1
ATOM 944 O O . GLY A 1 121 ? 17.072 -2.297 -21.504 1.00 81.12 121 GLY A O 1
ATOM 945 N N . ILE A 1 122 ? 15.185 -3.276 -20.776 1.00 77.06 122 ILE A N 1
ATOM 946 C CA . ILE A 1 122 ? 15.789 -4.588 -20.479 1.00 77.06 122 ILE A CA 1
ATOM 947 C C . ILE A 1 122 ? 15.757 -5.499 -21.714 1.00 77.06 122 ILE A C 1
ATOM 949 O O . ILE A 1 122 ? 16.730 -6.193 -21.992 1.00 77.06 122 ILE A O 1
ATOM 953 N N . MET A 1 123 ? 14.647 -5.511 -22.462 1.00 69.88 123 MET A N 1
ATOM 954 C CA . MET A 1 123 ? 14.505 -6.350 -23.657 1.00 69.88 123 MET A CA 1
ATOM 955 C C . MET A 1 123 ? 14.792 -5.569 -24.948 1.00 69.88 123 MET A C 1
ATOM 957 O O . MET A 1 123 ? 14.455 -4.381 -25.015 1.00 69.88 123 MET A O 1
ATOM 961 N N . PRO A 1 124 ? 15.354 -6.216 -25.988 1.00 66.25 124 PRO A N 1
ATOM 962 C CA . PRO A 1 124 ? 15.548 -5.585 -27.292 1.00 66.25 124 PRO A CA 1
ATOM 963 C C . PRO A 1 124 ? 14.242 -4.991 -27.839 1.00 66.25 124 PRO A C 1
ATOM 965 O O . PRO A 1 124 ? 13.206 -5.657 -27.805 1.00 66.25 124 PRO A O 1
ATOM 968 N N . GLY A 1 125 ? 14.278 -3.748 -28.331 1.00 71.81 125 GLY A N 1
ATOM 969 C CA . GLY A 1 125 ? 13.098 -3.074 -28.891 1.00 71.81 125 GLY A CA 1
ATOM 970 C C . GLY A 1 125 ? 12.113 -2.538 -27.848 1.00 71.81 125 GLY A C 1
ATOM 971 O O . GLY A 1 125 ? 10.990 -2.170 -28.194 1.00 71.81 125 GLY A O 1
ATOM 972 N N . THR A 1 126 ? 12.500 -2.515 -26.569 1.00 79.62 126 THR A N 1
ATOM 973 C CA . THR A 1 126 ? 11.702 -1.927 -25.481 1.00 79.62 126 THR A CA 1
ATOM 974 C C . THR A 1 126 ? 12.342 -0.666 -24.914 1.00 79.62 126 THR A C 1
ATOM 976 O O . THR A 1 126 ? 12.100 -0.327 -23.760 1.00 79.62 126 THR A O 1
ATOM 979 N N . GLU A 1 127 ? 13.198 0.017 -25.674 1.00 84.75 127 GLU A N 1
ATOM 980 C CA . GLU A 1 127 ? 13.908 1.203 -25.202 1.00 84.75 127 GLU A CA 1
ATOM 981 C C . GLU A 1 127 ? 12.934 2.315 -24.792 1.00 84.75 127 GLU A C 1
ATOM 983 O O . GLU A 1 127 ? 11.858 2.479 -25.363 1.00 84.75 127 GLU A O 1
ATOM 988 N N . HIS A 1 128 ? 13.327 3.100 -23.790 1.00 86.19 128 HIS A N 1
ATOM 989 C CA . HIS A 1 128 ? 12.565 4.261 -23.349 1.00 86.19 128 HIS A CA 1
ATOM 990 C C . HIS A 1 128 ? 13.312 5.563 -23.677 1.00 86.19 128 HIS A C 1
ATOM 992 O O . HIS A 1 128 ? 14.545 5.683 -23.606 1.00 86.19 128 HIS A O 1
ATOM 998 N N . MET A 1 129 ? 12.538 6.583 -24.011 1.00 82.81 129 MET A N 1
ATOM 999 C CA . MET A 1 129 ? 12.986 7.905 -24.435 1.00 82.81 129 MET A CA 1
ATOM 1000 C C . MET A 1 129 ? 12.898 8.952 -23.325 1.00 82.81 129 MET A C 1
ATOM 1002 O O . MET A 1 129 ? 13.059 10.137 -23.604 1.00 82.81 129 MET A O 1
ATOM 1006 N N . ILE A 1 130 ? 12.723 8.524 -22.068 1.00 80.00 130 ILE A N 1
ATOM 1007 C CA . ILE A 1 130 ? 12.802 9.414 -20.900 1.00 80.00 130 ILE A CA 1
ATOM 1008 C C . ILE A 1 130 ? 14.088 10.254 -20.958 1.00 80.00 130 ILE A C 1
ATOM 1010 O O . ILE A 1 130 ? 15.199 9.724 -21.123 1.00 80.00 130 ILE A O 1
ATOM 1014 N N . GLU A 1 131 ? 13.916 11.569 -20.852 1.00 76.75 131 GLU A N 1
ATOM 1015 C CA . GLU A 1 131 ? 15.001 12.540 -20.924 1.00 76.75 131 GLU A CA 1
ATOM 1016 C C . GLU A 1 131 ? 15.801 12.573 -19.622 1.00 76.75 131 GLU A C 1
ATOM 1018 O O . GLU A 1 131 ? 15.294 12.255 -18.545 1.00 76.75 131 GLU A O 1
ATOM 1023 N N . GLY A 1 132 ? 17.068 12.979 -19.698 1.00 76.31 132 GLY A N 1
ATOM 1024 C CA . GLY A 1 132 ? 17.881 13.203 -18.508 1.00 76.31 132 GLY A CA 1
ATOM 1025 C C . GLY A 1 132 ? 18.534 11.960 -17.906 1.00 76.31 132 GLY A C 1
ATOM 1026 O O . GLY A 1 132 ? 19.346 12.097 -16.999 1.00 76.31 132 GLY A O 1
ATOM 1027 N N . PHE A 1 133 ? 18.206 10.752 -18.380 1.00 83.50 133 PHE A N 1
ATOM 1028 C CA . PHE A 1 133 ? 18.791 9.505 -17.866 1.00 83.50 133 PHE A CA 1
ATOM 1029 C C . PHE A 1 133 ? 20.300 9.422 -18.110 1.00 83.50 133 PHE A C 1
ATOM 1031 O O . PHE A 1 133 ? 21.038 8.977 -17.234 1.00 83.50 133 PHE A O 1
ATOM 1038 N N . VAL A 1 134 ? 20.763 9.867 -19.282 1.00 83.69 134 VAL A N 1
ATOM 1039 C CA . VAL A 1 134 ? 22.188 9.836 -19.639 1.00 83.69 134 VAL A CA 1
ATOM 1040 C C . VAL A 1 134 ? 22.958 10.849 -18.795 1.00 83.69 134 VAL A C 1
ATOM 1042 O O . VAL A 1 134 ? 23.961 10.505 -18.177 1.00 83.69 134 VAL A O 1
ATOM 1045 N N . GLU A 1 135 ? 22.443 12.073 -18.694 1.00 81.69 135 GLU A N 1
ATOM 1046 C CA . GLU A 1 135 ? 23.018 13.163 -17.903 1.00 81.69 135 GLU A CA 1
ATOM 1047 C C . GLU A 1 135 ? 23.039 12.841 -16.402 1.00 81.69 135 GLU A C 1
ATOM 1049 O O . GLU A 1 135 ? 23.964 13.228 -15.691 1.00 81.69 135 GLU A O 1
ATOM 1054 N N . ALA A 1 136 ? 22.045 12.090 -15.923 1.00 78.31 136 ALA A N 1
ATOM 1055 C CA . ALA A 1 136 ? 21.954 11.605 -14.550 1.00 78.31 136 ALA A CA 1
ATOM 1056 C C . ALA A 1 136 ? 22.871 10.405 -14.244 1.00 78.31 136 ALA A C 1
ATOM 1058 O O . ALA A 1 136 ? 22.891 9.943 -13.100 1.00 78.31 136 ALA A O 1
ATOM 1059 N N . GLY A 1 137 ? 23.584 9.870 -15.242 1.00 84.81 137 GLY A N 1
ATOM 1060 C CA . GLY A 1 137 ? 24.405 8.666 -15.097 1.00 84.81 137 GLY A CA 1
ATOM 1061 C C . GLY A 1 137 ? 23.594 7.382 -14.890 1.00 84.81 137 GLY A C 1
ATOM 1062 O O . GLY A 1 137 ? 24.131 6.392 -14.404 1.00 84.81 137 GLY A O 1
ATOM 1063 N N . LEU A 1 138 ? 22.305 7.376 -15.245 1.00 87.88 138 LEU A N 1
ATOM 1064 C CA . LEU A 1 138 ? 21.405 6.219 -15.143 1.00 87.88 138 LEU A CA 1
ATOM 1065 C C . LEU A 1 138 ? 21.522 5.331 -16.389 1.00 87.88 138 LEU A C 1
ATOM 1067 O O . LEU A 1 138 ? 20.543 5.028 -17.077 1.00 87.88 138 LEU A O 1
ATOM 1071 N N . VAL A 1 139 ? 22.755 4.945 -16.693 1.00 88.75 139 VAL A N 1
ATOM 1072 C CA . VAL A 1 139 ? 23.129 4.107 -17.831 1.00 88.75 139 VAL A CA 1
ATOM 1073 C C . VAL A 1 139 ? 23.951 2.924 -17.342 1.00 88.75 139 VAL A C 1
ATOM 1075 O O . VAL A 1 139 ? 24.674 3.020 -16.352 1.00 88.75 139 VAL A O 1
ATOM 1078 N N . THR A 1 140 ? 23.841 1.806 -18.044 1.00 88.38 140 THR A N 1
ATOM 1079 C CA . THR A 1 140 ? 24.654 0.611 -17.817 1.00 88.38 140 THR A CA 1
ATOM 1080 C C . THR A 1 140 ? 25.292 0.169 -19.125 1.00 88.38 140 THR A C 1
ATOM 1082 O O . THR A 1 140 ? 24.830 0.514 -20.217 1.00 88.38 140 THR A O 1
ATOM 1085 N N . THR A 1 141 ? 26.368 -0.597 -19.000 1.00 87.50 141 THR A N 1
ATOM 1086 C CA . THR A 1 141 ? 26.978 -1.316 -20.112 1.00 87.50 141 THR A CA 1
ATOM 1087 C C . THR A 1 141 ? 26.676 -2.787 -19.912 1.00 87.50 141 THR A C 1
ATOM 1089 O O . THR A 1 141 ? 27.236 -3.416 -19.014 1.00 87.50 141 THR A O 1
ATOM 1092 N N . ASP A 1 142 ? 25.796 -3.306 -20.753 1.00 85.88 142 ASP A N 1
ATOM 1093 C CA . ASP A 1 142 ? 25.386 -4.704 -20.758 1.00 85.88 142 ASP A CA 1
ATOM 1094 C C . ASP A 1 142 ? 26.109 -5.463 -21.875 1.00 85.88 142 ASP A C 1
ATOM 1096 O O . ASP A 1 142 ? 26.796 -4.862 -22.707 1.00 85.88 142 ASP A O 1
ATOM 1100 N N . PHE A 1 143 ? 25.988 -6.789 -21.888 1.00 85.31 143 PHE A N 1
ATOM 1101 C CA . PHE A 1 143 ? 26.706 -7.645 -22.831 1.00 85.31 143 PHE A CA 1
ATOM 1102 C C . PHE A 1 143 ? 25.721 -8.394 -23.719 1.00 85.31 143 PHE A C 1
ATOM 1104 O O . PHE A 1 143 ? 24.882 -9.144 -23.234 1.00 85.31 143 PHE A O 1
ATOM 1111 N N . ASP A 1 144 ? 25.827 -8.199 -25.027 1.00 84.69 144 ASP A N 1
ATOM 1112 C CA . ASP A 1 144 ? 25.088 -8.974 -26.017 1.00 84.69 144 ASP A CA 1
ATOM 1113 C C . ASP A 1 144 ? 25.842 -10.274 -26.315 1.00 84.69 144 ASP A C 1
ATOM 1115 O O . ASP A 1 144 ? 26.988 -10.251 -26.785 1.00 84.69 144 ASP A O 1
ATOM 1119 N N . LEU A 1 145 ? 25.209 -11.401 -25.982 1.00 83.06 145 LEU A N 1
ATOM 1120 C CA . LEU A 1 145 ? 25.746 -12.741 -26.185 1.00 83.06 145 LEU A CA 1
ATOM 1121 C C . LEU A 1 145 ? 25.098 -13.374 -27.421 1.00 83.06 145 LEU A C 1
ATOM 1123 O O . LEU A 1 145 ? 23.873 -13.535 -27.452 1.00 83.06 145 LEU A O 1
ATOM 1127 N N . PRO A 1 146 ? 25.887 -13.837 -28.406 1.00 79.94 146 PRO A N 1
ATOM 1128 C CA . PRO A 1 146 ? 25.342 -14.509 -29.580 1.00 79.94 146 PRO A CA 1
ATOM 1129 C C . PRO A 1 146 ? 24.439 -15.696 -29.215 1.00 79.94 146 PRO A C 1
ATOM 1131 O O . PRO A 1 146 ? 24.824 -16.575 -28.446 1.00 79.94 146 PRO A O 1
ATOM 1134 N N . GLY A 1 147 ? 23.221 -15.716 -29.765 1.00 77.88 147 GLY A N 1
ATOM 1135 C CA . GLY A 1 147 ? 22.224 -16.773 -29.539 1.00 77.88 147 GLY A CA 1
ATOM 1136 C C . GLY A 1 147 ? 21.446 -16.684 -28.218 1.00 77.88 147 GLY A C 1
ATOM 1137 O O . GLY A 1 147 ? 20.469 -17.411 -28.056 1.00 77.88 147 GLY A O 1
ATOM 1138 N N . ILE A 1 148 ? 21.836 -15.792 -27.301 1.00 76.81 148 ILE A N 1
ATOM 1139 C CA . ILE A 1 148 ? 21.146 -15.547 -26.021 1.00 76.81 148 ILE A CA 1
ATOM 1140 C C . ILE A 1 148 ? 20.492 -14.157 -26.021 1.00 76.81 148 ILE A C 1
ATOM 1142 O O . ILE A 1 148 ? 19.381 -14.005 -25.517 1.00 76.81 148 ILE A O 1
ATOM 1146 N N . GLY A 1 149 ? 21.153 -13.166 -26.623 1.00 76.06 149 GLY A N 1
ATOM 1147 C CA . GLY A 1 149 ? 20.743 -11.764 -26.631 1.00 76.06 149 GLY A CA 1
ATOM 1148 C C . GLY A 1 149 ? 21.403 -10.953 -25.515 1.00 76.06 149 GLY A C 1
ATOM 1149 O O . GLY A 1 149 ? 22.406 -11.366 -24.928 1.00 76.06 149 GLY A O 1
ATOM 1150 N N . LEU A 1 150 ? 20.829 -9.784 -25.226 1.00 77.19 150 LEU A N 1
ATOM 1151 C CA . LEU A 1 150 ? 21.341 -8.859 -24.218 1.00 77.19 150 LEU A CA 1
ATOM 1152 C C . LEU A 1 150 ? 21.235 -9.462 -22.808 1.00 77.19 150 LEU A C 1
ATOM 1154 O O . LEU A 1 150 ? 20.154 -9.850 -22.366 1.00 77.19 150 LEU A O 1
ATOM 1158 N N . VAL A 1 151 ? 22.357 -9.505 -22.094 1.00 80.25 151 VAL A N 1
ATOM 1159 C CA . VAL A 1 151 ? 22.460 -9.957 -20.705 1.00 80.25 151 VAL A CA 1
ATOM 1160 C C . VAL A 1 151 ? 22.930 -8.795 -19.836 1.00 80.25 151 VAL A C 1
ATOM 1162 O O . VAL A 1 151 ? 23.929 -8.135 -20.141 1.00 80.25 151 VAL A O 1
ATOM 1165 N N . ALA A 1 152 ? 22.212 -8.565 -18.735 1.00 78.56 152 ALA A N 1
ATOM 1166 C CA . ALA A 1 152 ? 22.567 -7.548 -17.756 1.00 78.56 152 ALA A CA 1
ATOM 1167 C C . ALA A 1 152 ? 23.964 -7.802 -17.185 1.00 78.56 152 ALA A C 1
ATOM 1169 O O . ALA A 1 152 ? 24.350 -8.948 -16.949 1.00 78.56 152 ALA A O 1
ATOM 1170 N N . ARG A 1 153 ? 24.721 -6.735 -16.912 1.00 81.19 153 ARG A N 1
ATOM 1171 C CA . ARG A 1 153 ? 26.088 -6.860 -16.382 1.00 81.19 153 ARG A CA 1
ATOM 1172 C C . ARG A 1 153 ? 26.188 -7.744 -15.133 1.00 81.19 153 ARG A C 1
ATOM 1174 O O . ARG A 1 153 ? 27.103 -8.555 -15.054 1.00 81.19 153 ARG A O 1
ATOM 1181 N N . ALA A 1 154 ? 25.257 -7.609 -14.188 1.00 80.19 154 ALA A N 1
ATOM 1182 C CA . ALA A 1 154 ? 25.254 -8.401 -12.957 1.00 80.19 154 ALA A CA 1
ATOM 1183 C C . ALA A 1 154 ? 25.084 -9.906 -13.238 1.00 80.19 154 ALA A C 1
ATOM 1185 O O . ALA A 1 154 ? 25.866 -10.717 -12.743 1.00 80.19 154 ALA A O 1
ATOM 1186 N N . ASP A 1 155 ? 24.128 -10.263 -14.099 1.00 81.88 155 ASP A N 1
ATOM 1187 C CA . ASP A 1 155 ? 23.886 -11.649 -14.515 1.00 81.88 155 ASP A CA 1
ATOM 1188 C C . ASP A 1 155 ? 25.067 -12.204 -15.320 1.00 81.88 155 ASP A C 1
ATOM 1190 O O . ASP A 1 155 ? 25.413 -13.381 -15.217 1.00 81.88 155 ASP A O 1
ATOM 1194 N N . PHE A 1 156 ? 25.701 -11.359 -16.137 1.00 82.94 156 PHE A N 1
ATOM 1195 C CA . PHE A 1 156 ? 26.890 -11.722 -16.895 1.00 82.94 156 PHE A CA 1
ATOM 1196 C C . PHE A 1 156 ? 28.072 -12.025 -15.964 1.00 82.94 156 PHE A C 1
ATOM 1198 O O . PHE A 1 156 ? 28.681 -13.087 -16.080 1.00 82.94 156 PHE A O 1
ATOM 1205 N N . GLU A 1 157 ? 28.351 -11.150 -14.995 1.00 84.12 157 GLU A N 1
ATOM 1206 C CA . GLU A 1 157 ? 29.389 -11.361 -13.980 1.00 84.12 157 GLU A CA 1
ATOM 1207 C C . GLU A 1 157 ? 29.113 -12.622 -13.147 1.00 84.12 157 GLU A C 1
ATOM 1209 O O . GLU A 1 157 ? 30.028 -13.405 -12.893 1.00 84.12 157 GLU A O 1
ATOM 1214 N N . GLU A 1 158 ? 27.857 -12.879 -12.773 1.00 86.00 158 GLU A N 1
ATOM 1215 C CA . GLU A 1 158 ? 27.466 -14.104 -12.073 1.00 86.00 158 GLU A CA 1
ATOM 1216 C C . GLU A 1 158 ? 27.689 -15.365 -12.918 1.00 86.00 158 GLU A C 1
ATOM 1218 O O . GLU A 1 158 ? 28.244 -16.341 -12.417 1.00 86.00 158 GLU A O 1
ATOM 1223 N N . ARG A 1 159 ? 27.356 -15.339 -14.214 1.00 81.94 159 ARG A N 1
ATOM 1224 C CA . ARG A 1 159 ? 27.611 -16.462 -15.141 1.00 81.94 159 ARG A CA 1
ATOM 1225 C C . ARG A 1 159 ? 29.095 -16.757 -15.343 1.00 81.94 159 ARG A C 1
ATOM 1227 O O . ARG A 1 159 ? 29.436 -17.881 -15.727 1.00 81.94 159 ARG A O 1
ATOM 1234 N N . LEU A 1 160 ? 29.961 -15.766 -15.136 1.00 84.25 160 LEU A N 1
ATOM 1235 C CA . LEU A 1 160 ? 31.414 -15.920 -15.200 1.00 84.25 160 LEU A CA 1
ATOM 1236 C C . LEU A 1 160 ? 32.019 -16.439 -13.886 1.00 84.25 160 LEU A C 1
ATOM 1238 O O . LEU A 1 160 ? 33.126 -16.990 -13.913 1.00 84.25 160 LEU A O 1
ATOM 1242 N N . LYS A 1 161 ? 31.315 -16.318 -12.748 1.00 87.88 161 LYS A N 1
ATOM 1243 C CA . LYS A 1 161 ? 31.796 -16.835 -11.457 1.00 87.88 161 LYS A CA 1
ATOM 1244 C C . LYS A 1 161 ? 32.027 -18.345 -11.537 1.00 87.88 161 LYS A C 1
ATOM 1246 O O . LYS A 1 161 ? 31.165 -19.101 -11.971 1.00 87.88 161 LYS A O 1
ATOM 1251 N N . GLY A 1 162 ? 33.205 -18.781 -11.094 1.00 83.06 162 GLY A N 1
ATOM 1252 C CA . GLY A 1 162 ? 33.586 -20.196 -11.057 1.00 83.06 162 GLY A CA 1
ATOM 1253 C C . GLY A 1 162 ? 34.084 -20.782 -12.384 1.00 83.06 162 GLY A C 1
ATOM 1254 O O . GLY A 1 162 ? 34.416 -21.964 -12.416 1.00 83.06 162 GLY A O 1
ATOM 1255 N N . ARG A 1 163 ? 34.165 -19.989 -13.463 1.00 87.81 163 ARG A N 1
ATOM 1256 C CA . ARG A 1 163 ? 34.806 -20.397 -14.728 1.00 87.81 163 ARG A CA 1
ATOM 1257 C C . ARG A 1 163 ? 36.317 -20.162 -14.697 1.00 87.81 163 ARG A C 1
ATOM 1259 O O . ARG A 1 163 ? 36.788 -19.304 -13.953 1.00 87.81 163 ARG A O 1
ATOM 1266 N N . SER A 1 164 ? 37.059 -20.904 -15.521 1.00 90.94 164 SER A N 1
ATOM 1267 C CA . SER A 1 164 ? 38.500 -20.693 -15.697 1.00 90.94 164 SER A CA 1
ATOM 1268 C C . SER A 1 164 ? 38.789 -19.344 -16.374 1.00 90.94 164 SER A C 1
ATOM 1270 O O . SER A 1 164 ? 37.943 -18.808 -17.092 1.00 90.94 164 SER A O 1
ATOM 1272 N N . GLU A 1 165 ? 39.985 -18.785 -16.170 1.00 86.44 165 GLU A N 1
ATOM 1273 C CA . GLU A 1 165 ? 40.382 -17.510 -16.792 1.00 86.44 165 GLU A CA 1
ATOM 1274 C C . GLU A 1 165 ? 40.384 -17.582 -18.331 1.00 86.44 165 GLU A C 1
ATOM 1276 O O . GLU A 1 165 ? 40.074 -16.598 -19.006 1.00 86.44 165 GLU A O 1
ATOM 1281 N N . ASP A 1 166 ? 40.684 -18.752 -18.901 1.00 87.50 166 ASP A N 1
ATOM 1282 C CA . ASP A 1 166 ? 40.658 -18.984 -20.349 1.00 87.50 166 ASP A CA 1
ATOM 1283 C C . ASP A 1 166 ? 39.230 -18.957 -20.898 1.00 87.50 166 ASP A C 1
ATOM 1285 O O . ASP A 1 166 ? 38.963 -18.288 -21.901 1.00 87.50 166 ASP A O 1
ATOM 1289 N N . ASP A 1 167 ? 38.291 -19.592 -20.193 1.00 85.44 167 ASP A N 1
ATOM 1290 C CA . ASP A 1 167 ? 36.874 -19.574 -20.562 1.00 85.44 167 ASP A CA 1
ATOM 1291 C C . ASP A 1 167 ? 36.285 -18.167 -20.453 1.00 85.44 167 ASP A C 1
ATOM 1293 O O . ASP A 1 167 ? 35.530 -17.734 -21.325 1.00 85.44 167 ASP A O 1
ATOM 1297 N N . GLN A 1 168 ? 36.638 -17.425 -19.399 1.00 85.25 168 GLN A N 1
ATOM 1298 C CA . GLN A 1 168 ? 36.182 -16.046 -19.228 1.00 85.25 168 GLN A CA 1
ATOM 1299 C C . GLN A 1 168 ? 36.668 -15.155 -20.376 1.00 85.25 168 GLN A C 1
ATOM 1301 O O . GLN A 1 168 ? 35.876 -14.391 -20.933 1.00 85.25 168 GLN A O 1
ATOM 1306 N N . ARG A 1 169 ? 37.940 -15.283 -20.782 1.00 84.69 169 ARG A N 1
ATOM 1307 C CA . ARG A 1 169 ? 38.497 -14.543 -21.926 1.00 84.69 169 ARG A CA 1
ATOM 1308 C C . ARG A 1 169 ? 37.825 -14.918 -23.244 1.00 84.69 169 ARG A C 1
ATOM 1310 O O . ARG A 1 169 ? 37.514 -14.023 -24.028 1.00 84.69 169 ARG A O 1
ATOM 1317 N N . ALA A 1 170 ? 37.565 -16.204 -23.476 1.00 85.69 170 ALA A N 1
ATOM 1318 C CA . ALA A 1 170 ? 36.873 -16.665 -24.677 1.00 85.69 170 ALA A CA 1
ATOM 1319 C C . ALA A 1 170 ? 35.437 -16.121 -24.758 1.00 85.69 170 ALA A C 1
ATOM 1321 O O . ALA A 1 170 ? 35.020 -15.638 -25.810 1.00 85.69 170 ALA A O 1
ATOM 1322 N N . ILE A 1 171 ? 34.700 -16.129 -23.641 1.00 84.75 171 ILE A N 1
ATOM 1323 C CA . ILE A 1 171 ? 33.344 -15.568 -23.572 1.00 84.75 171 ILE A CA 1
ATOM 1324 C C . ILE A 1 171 ? 33.386 -14.058 -23.833 1.00 84.75 171 ILE A C 1
ATOM 1326 O O . ILE A 1 171 ? 32.652 -13.568 -24.690 1.00 84.75 171 ILE A O 1
ATOM 1330 N N . LEU A 1 172 ? 34.277 -13.323 -23.161 1.00 84.81 172 LEU A N 1
ATOM 1331 C CA . LEU A 1 172 ? 34.427 -11.875 -23.344 1.00 84.81 172 LEU A CA 1
ATOM 1332 C C . LEU A 1 172 ? 34.790 -11.486 -24.784 1.00 84.81 172 LEU A C 1
ATOM 1334 O O . LEU A 1 172 ? 34.307 -10.466 -25.264 1.00 84.81 172 LEU A O 1
ATOM 1338 N N . ALA A 1 173 ? 35.592 -12.294 -25.485 1.00 85.50 173 ALA A N 1
ATOM 1339 C CA . ALA A 1 173 ? 35.981 -12.037 -26.874 1.00 85.50 173 ALA A CA 1
ATOM 1340 C C . ALA A 1 173 ? 34.810 -12.134 -27.869 1.00 85.50 173 ALA A C 1
ATOM 1342 O O . ALA A 1 173 ? 34.862 -11.537 -28.943 1.00 85.50 173 ALA A O 1
ATOM 1343 N N . VAL A 1 174 ? 33.767 -12.889 -27.519 1.00 85.81 174 VAL A N 1
ATOM 1344 C CA . VAL A 1 174 ? 32.587 -13.123 -28.364 1.00 85.81 174 VAL A CA 1
ATOM 1345 C C . VAL A 1 174 ? 31.418 -12.200 -27.984 1.00 85.81 174 VAL A C 1
ATOM 1347 O O . VAL A 1 174 ? 30.518 -11.976 -28.792 1.00 85.81 174 VAL A O 1
ATOM 1350 N N . CYS A 1 175 ? 31.428 -11.634 -26.775 1.00 86.19 175 CYS A N 1
ATOM 1351 C CA . CYS A 1 175 ? 30.397 -10.712 -26.302 1.00 86.19 175 CYS A CA 1
ATOM 1352 C C . CYS A 1 175 ? 30.583 -9.304 -26.874 1.00 86.19 175 CYS A C 1
ATOM 1354 O O . CYS A 1 175 ? 31.697 -8.782 -26.936 1.00 86.19 175 CYS A O 1
ATOM 1356 N N . LYS A 1 176 ? 29.476 -8.628 -27.196 1.00 85.56 176 LYS A N 1
ATOM 1357 C CA . LYS A 1 176 ? 29.496 -7.211 -27.578 1.00 85.56 176 LYS A CA 1
ATOM 1358 C C . LYS A 1 176 ? 28.972 -6.346 -26.438 1.00 85.56 176 LYS A C 1
ATOM 1360 O O . LYS A 1 176 ? 27.819 -6.471 -26.040 1.00 85.56 176 LYS A O 1
ATOM 1365 N N . ALA A 1 177 ? 29.804 -5.438 -25.936 1.00 84.69 177 ALA A N 1
ATOM 1366 C CA . ALA A 1 177 ? 29.357 -4.437 -24.974 1.00 84.69 177 ALA A CA 1
ATOM 1367 C C . ALA A 1 177 ? 28.336 -3.489 -25.631 1.00 84.69 177 ALA A C 1
ATOM 1369 O O . ALA A 1 177 ? 28.593 -2.931 -26.702 1.00 84.69 177 ALA A O 1
ATOM 1370 N N . SER A 1 178 ? 27.189 -3.303 -24.984 1.00 84.38 178 SER A N 1
ATOM 1371 C CA . SER A 1 178 ? 26.104 -2.433 -25.428 1.00 84.38 178 SER A CA 1
ATOM 1372 C C . SER A 1 178 ? 25.730 -1.470 -24.308 1.00 84.38 178 SER A C 1
ATOM 1374 O O . SER A 1 178 ? 25.346 -1.879 -23.212 1.00 84.38 178 SER A O 1
ATOM 1376 N N . ALA A 1 179 ? 25.869 -0.172 -24.574 1.00 85.69 179 ALA A N 1
ATOM 1377 C CA . ALA A 1 179 ? 25.426 0.858 -23.647 1.00 85.69 179 ALA A CA 1
ATOM 1378 C C . ALA A 1 179 ? 23.902 0.999 -23.729 1.00 85.69 179 ALA A C 1
ATOM 1380 O O . ALA A 1 179 ? 23.352 1.186 -24.817 1.00 85.69 179 ALA A O 1
ATOM 1381 N N . ARG A 1 180 ? 23.225 0.967 -22.581 1.00 87.31 180 ARG A N 1
ATOM 1382 C CA . ARG A 1 180 ? 21.781 1.203 -22.494 1.00 87.31 180 ARG A CA 1
ATOM 1383 C C . ARG A 1 180 ? 21.411 2.087 -21.310 1.00 87.31 180 ARG A C 1
ATOM 1385 O O . ARG A 1 180 ? 22.143 2.188 -20.327 1.00 87.31 180 ARG A O 1
ATOM 1392 N N . LYS A 1 181 ? 20.235 2.709 -21.388 1.00 88.75 181 LYS A N 1
ATOM 1393 C CA . LYS A 1 181 ? 19.607 3.351 -20.228 1.00 88.75 181 LYS A CA 1
ATOM 1394 C C . LYS A 1 181 ? 19.096 2.270 -19.270 1.00 88.75 181 LYS A C 1
ATOM 1396 O O . LYS A 1 181 ? 18.596 1.233 -19.714 1.00 88.75 181 LYS A O 1
ATOM 1401 N N . LEU A 1 182 ? 19.235 2.508 -17.969 1.00 88.50 182 LEU A N 1
ATOM 1402 C CA . LEU A 1 182 ? 18.590 1.671 -16.957 1.00 88.50 182 LEU A CA 1
ATOM 1403 C C . LEU A 1 182 ? 17.073 1.801 -17.081 1.00 88.50 182 LEU A C 1
ATOM 1405 O O . LEU A 1 182 ? 16.571 2.898 -17.304 1.00 88.50 182 LEU A O 1
ATOM 1409 N N . SER A 1 183 ? 16.342 0.710 -16.885 1.00 88.75 183 SER A N 1
ATOM 1410 C CA . SER A 1 183 ? 14.882 0.755 -16.847 1.00 88.75 183 SER A CA 1
ATOM 1411 C C . SER A 1 183 ? 14.385 1.552 -15.633 1.00 88.75 183 SER A C 1
ATOM 1413 O O . SER A 1 183 ? 15.047 1.572 -14.586 1.00 88.75 183 SER A O 1
ATOM 1415 N N . PRO A 1 184 ? 13.190 2.171 -15.704 1.00 88.00 184 PRO A N 1
ATOM 1416 C CA . PRO A 1 184 ? 12.572 2.814 -14.545 1.00 88.00 184 PRO A CA 1
ATOM 1417 C C . PRO A 1 184 ? 12.503 1.903 -13.311 1.00 88.00 184 PRO A C 1
ATOM 1419 O O . PRO A 1 184 ? 12.702 2.367 -12.186 1.00 88.00 184 PRO A O 1
ATOM 1422 N N . ARG A 1 185 ? 12.264 0.601 -13.523 1.00 88.75 185 ARG A N 1
ATOM 1423 C CA . ARG A 1 185 ? 12.233 -0.411 -12.467 1.00 88.75 185 ARG A CA 1
ATOM 1424 C C . ARG A 1 185 ? 13.587 -0.574 -11.784 1.00 88.75 185 ARG A C 1
ATOM 1426 O O . ARG A 1 185 ? 13.643 -0.499 -10.562 1.00 88.75 185 ARG A O 1
ATOM 1433 N N . GLU A 1 186 ? 14.663 -0.744 -12.551 1.00 88.00 186 GLU A N 1
ATOM 1434 C CA . GLU A 1 186 ? 16.023 -0.882 -12.007 1.00 88.00 186 GLU A CA 1
ATOM 1435 C C . GLU A 1 186 ? 16.432 0.360 -11.207 1.00 88.00 186 GLU A C 1
ATOM 1437 O O . GLU A 1 186 ? 16.963 0.248 -10.100 1.00 88.00 186 GLU A O 1
ATOM 1442 N N . VAL A 1 187 ? 16.124 1.554 -11.728 1.00 88.06 187 VAL A N 1
ATOM 1443 C CA . VAL A 1 187 ? 16.391 2.814 -11.021 1.00 88.06 187 VAL A CA 1
ATOM 1444 C C . VAL A 1 187 ? 15.623 2.866 -9.699 1.00 88.06 187 VAL A C 1
ATOM 1446 O O . VAL A 1 187 ? 16.215 3.193 -8.669 1.00 88.06 187 VAL A O 1
ATOM 1449 N N . PHE A 1 188 ? 14.333 2.516 -9.697 1.00 87.69 188 PHE A N 1
ATOM 1450 C CA . PHE A 1 188 ? 13.532 2.490 -8.473 1.00 87.69 188 PHE A CA 1
ATOM 1451 C C . PHE A 1 188 ? 14.066 1.472 -7.463 1.00 87.69 188 PHE A C 1
ATOM 1453 O O . PHE A 1 188 ? 14.299 1.828 -6.310 1.00 87.69 188 PHE A O 1
ATOM 1460 N N . ASP A 1 189 ? 14.298 0.230 -7.887 1.00 89.81 189 ASP A N 1
ATOM 1461 C CA . ASP A 1 189 ? 14.729 -0.847 -6.996 1.00 89.81 189 ASP A CA 1
ATOM 1462 C C . ASP A 1 189 ? 16.114 -0.555 -6.390 1.00 89.81 189 ASP A C 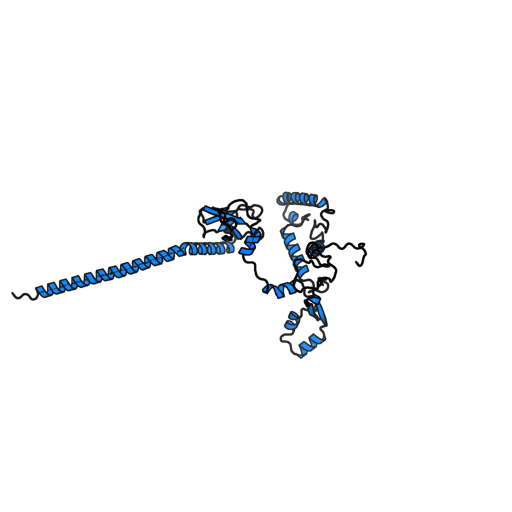1
ATOM 1464 O O . ASP A 1 189 ? 16.306 -0.777 -5.194 1.00 89.81 189 ASP A O 1
ATOM 1468 N N . SER A 1 190 ? 17.033 0.056 -7.153 1.00 87.25 190 SER A N 1
ATOM 1469 C CA . SER A 1 190 ? 18.365 0.451 -6.658 1.00 87.25 190 SER A CA 1
ATOM 1470 C C . SER A 1 190 ? 18.331 1.471 -5.512 1.00 87.25 190 SER A C 1
ATOM 1472 O O . SER A 1 190 ? 19.227 1.480 -4.671 1.00 87.25 190 SER A O 1
ATOM 1474 N N . ARG A 1 191 ? 17.293 2.317 -5.456 1.00 84.88 191 ARG A N 1
ATOM 1475 C CA . ARG A 1 191 ? 17.158 3.398 -4.462 1.00 84.88 191 ARG A CA 1
ATOM 1476 C C . ARG A 1 191 ? 15.970 3.231 -3.528 1.00 84.88 191 ARG A C 1
ATOM 1478 O O . ARG A 1 191 ? 15.748 4.067 -2.657 1.00 84.88 191 ARG A O 1
ATOM 1485 N N . ARG A 1 192 ? 15.201 2.148 -3.657 1.00 87.50 192 ARG A N 1
ATOM 1486 C CA . ARG A 1 192 ? 14.019 1.891 -2.824 1.00 87.50 192 ARG A CA 1
ATOM 1487 C C . ARG A 1 192 ? 14.362 1.890 -1.334 1.00 87.50 192 ARG A C 1
ATOM 1489 O O . ARG A 1 192 ? 13.552 2.343 -0.531 1.00 87.50 192 ARG A O 1
ATOM 1496 N N . GLY A 1 193 ? 15.553 1.408 -0.977 1.00 87.94 193 GLY A N 1
ATOM 1497 C CA . GLY A 1 193 ? 16.047 1.403 0.403 1.00 87.94 193 GLY A CA 1
ATOM 1498 C C . GLY A 1 193 ? 16.293 2.796 0.995 1.00 87.94 193 GLY A C 1
ATOM 1499 O O . GLY A 1 193 ? 16.319 2.936 2.212 1.00 87.94 193 GLY A O 1
ATOM 1500 N N . GLU A 1 194 ? 16.424 3.830 0.160 1.00 88.00 194 GLU A N 1
ATOM 1501 C CA . GLU A 1 194 ? 16.568 5.226 0.596 1.00 88.00 194 GLU A CA 1
ATOM 1502 C C . GLU A 1 194 ? 15.215 5.863 0.964 1.00 88.00 194 GLU A C 1
ATOM 1504 O O . GLU A 1 194 ? 15.169 6.952 1.542 1.00 88.00 194 GLU A O 1
ATOM 1509 N N . LEU A 1 195 ? 14.095 5.211 0.624 1.00 86.12 195 LEU A N 1
ATOM 1510 C CA . LEU A 1 195 ? 12.758 5.728 0.890 1.00 86.12 195 LEU A CA 1
ATOM 1511 C C . LEU A 1 195 ? 12.387 5.545 2.361 1.00 86.12 195 LEU A C 1
ATOM 1513 O O . LEU A 1 195 ? 12.427 4.445 2.910 1.00 86.12 195 LEU A O 1
ATOM 1517 N N . VAL A 1 196 ? 11.936 6.632 2.986 1.00 87.50 196 VAL A N 1
ATOM 1518 C CA . VAL A 1 196 ? 11.406 6.589 4.349 1.00 87.50 196 VAL A CA 1
ATOM 1519 C C . VAL A 1 196 ? 9.927 6.199 4.289 1.00 87.50 196 VAL A C 1
ATOM 1521 O O . VAL A 1 196 ? 9.136 6.918 3.667 1.00 87.50 196 VAL A O 1
ATOM 1524 N N . PRO A 1 197 ? 9.518 5.085 4.924 1.00 85.44 197 PRO A N 1
ATOM 1525 C CA . PRO A 1 197 ? 8.114 4.720 4.987 1.00 85.44 197 PRO A CA 1
ATOM 1526 C C . PRO A 1 197 ? 7.341 5.793 5.749 1.00 85.44 197 PRO A C 1
ATOM 1528 O O . PRO A 1 197 ? 7.801 6.330 6.761 1.00 85.44 197 PRO A O 1
ATOM 1531 N N . TRP A 1 198 ? 6.143 6.104 5.265 1.00 84.44 198 TRP A N 1
ATOM 1532 C CA . TRP A 1 198 ? 5.287 7.067 5.938 1.00 84.44 198 TRP A CA 1
ATOM 1533 C C . TRP A 1 198 ? 4.893 6.558 7.317 1.00 84.44 198 TRP A C 1
ATOM 1535 O O . TRP A 1 198 ? 4.457 5.415 7.484 1.00 84.44 198 TRP A O 1
ATOM 1545 N N . ARG A 1 199 ? 5.017 7.438 8.311 1.00 88.56 199 ARG A N 1
ATOM 1546 C CA . ARG A 1 199 ? 4.462 7.173 9.633 1.00 88.56 199 ARG A CA 1
ATOM 1547 C C . ARG A 1 199 ? 2.940 7.299 9.577 1.00 88.56 199 ARG A C 1
ATOM 1549 O O . ARG A 1 199 ? 2.398 8.049 8.760 1.00 88.56 199 ARG A O 1
ATOM 1556 N N . ARG A 1 200 ? 2.240 6.569 10.445 1.00 87.69 200 ARG A N 1
ATOM 1557 C CA . ARG A 1 200 ? 0.767 6.531 10.439 1.00 87.69 200 ARG A CA 1
ATOM 1558 C C . ARG A 1 200 ? 0.157 7.896 10.743 1.00 87.69 200 ARG A C 1
ATOM 1560 O O . ARG A 1 200 ? -0.894 8.215 10.209 1.00 87.69 200 ARG A O 1
ATOM 1567 N N . GLU A 1 201 ? 0.855 8.701 11.529 1.00 88.81 201 GLU A N 1
ATOM 1568 C CA . GLU A 1 201 ? 0.534 10.081 11.880 1.00 88.81 201 GLU A CA 1
ATOM 1569 C C . GLU A 1 201 ? 0.454 10.979 10.647 1.00 88.81 201 GLU A C 1
ATOM 1571 O O . GLU A 1 201 ? -0.493 11.743 10.489 1.00 88.81 201 GLU A O 1
ATOM 1576 N N . ALA A 1 202 ? 1.435 10.862 9.747 1.00 89.00 202 ALA A N 1
ATOM 1577 C CA . ALA A 1 202 ? 1.475 11.651 8.519 1.00 89.00 202 ALA A CA 1
ATOM 1578 C C . ALA A 1 202 ? 0.340 11.248 7.570 1.00 89.00 202 ALA A C 1
ATOM 1580 O O . ALA A 1 202 ? -0.319 12.101 6.977 1.00 89.00 202 ALA A O 1
ATOM 1581 N N . LEU A 1 203 ? 0.069 9.943 7.473 1.00 88.06 203 LEU A N 1
ATOM 1582 C CA . LEU A 1 203 ? -1.056 9.434 6.695 1.00 88.06 203 LEU A CA 1
ATOM 1583 C C . LEU A 1 203 ? -2.400 9.896 7.279 1.00 88.06 203 LEU A C 1
ATOM 1585 O O . LEU A 1 203 ? -3.282 10.292 6.527 1.00 88.06 203 LEU A O 1
ATOM 1589 N N . ALA A 1 204 ? -2.542 9.909 8.604 1.00 89.06 204 ALA A N 1
ATOM 1590 C CA . ALA A 1 204 ? -3.743 10.395 9.273 1.00 89.06 204 ALA A CA 1
ATOM 1591 C C . ALA A 1 204 ? -4.024 11.871 8.942 1.00 89.06 204 ALA A C 1
ATOM 1593 O O . ALA A 1 204 ? -5.133 12.225 8.561 1.00 89.06 204 ALA A O 1
ATOM 1594 N N . GLN A 1 205 ? -3.008 12.736 8.981 1.00 88.19 205 GLN A N 1
ATOM 1595 C CA . GLN A 1 205 ? -3.183 14.147 8.610 1.00 88.19 205 GLN A CA 1
ATOM 1596 C C . GLN A 1 205 ? -3.668 14.326 7.165 1.00 88.19 205 GLN A C 1
ATOM 1598 O O . GLN A 1 205 ? -4.513 15.180 6.906 1.00 88.19 205 GLN A O 1
ATOM 1603 N N . LEU A 1 206 ? -3.170 13.505 6.234 1.00 89.56 206 LEU A N 1
ATOM 1604 C CA . LEU A 1 206 ? -3.613 13.522 4.838 1.00 89.56 206 LEU A CA 1
ATOM 1605 C C . LEU A 1 206 ? -5.066 13.049 4.685 1.00 89.56 206 LEU A C 1
ATOM 1607 O O . LEU A 1 206 ? -5.787 13.543 3.822 1.00 89.56 206 LEU A O 1
ATOM 1611 N N . LEU A 1 207 ? -5.475 12.079 5.500 1.00 90.00 207 LEU A N 1
ATOM 1612 C CA . LEU A 1 207 ? -6.786 11.440 5.429 1.00 90.00 207 LEU A CA 1
ATOM 1613 C C . LEU A 1 207 ? -7.877 12.205 6.186 1.00 90.00 207 LEU A C 1
ATOM 1615 O O . LEU A 1 207 ? -9.048 12.069 5.845 1.00 90.00 207 LEU A O 1
ATOM 1619 N N . TYR A 1 208 ? -7.522 13.012 7.186 1.00 90.94 208 TYR A N 1
ATOM 1620 C CA . TYR A 1 208 ? -8.482 13.729 8.027 1.00 90.94 208 TYR A CA 1
ATOM 1621 C C . TYR A 1 208 ? -9.512 14.580 7.257 1.00 90.94 208 TYR A C 1
ATOM 1623 O O . TYR A 1 208 ? -10.677 14.564 7.645 1.00 90.94 208 TYR A O 1
ATOM 1631 N N . PRO A 1 209 ? -9.192 15.269 6.143 1.00 90.56 209 PRO A N 1
ATOM 1632 C CA . PRO A 1 209 ? -10.206 15.972 5.350 1.00 90.56 209 PRO A CA 1
ATOM 1633 C C . PRO A 1 209 ? -11.340 15.075 4.825 1.00 90.56 209 PRO A C 1
ATOM 1635 O O . PRO A 1 209 ? -12.421 15.580 4.544 1.00 90.56 209 PRO A O 1
ATOM 1638 N N . ALA A 1 210 ? -11.105 13.765 4.717 1.00 87.88 210 ALA A N 1
ATOM 1639 C CA . ALA A 1 210 ? -12.085 12.756 4.322 1.00 87.88 210 ALA A CA 1
ATOM 1640 C C . ALA A 1 210 ? -12.729 12.040 5.530 1.00 87.88 210 ALA A C 1
ATOM 1642 O O . ALA A 1 210 ? -13.218 10.917 5.392 1.00 87.88 210 ALA A O 1
ATOM 1643 N N . HIS A 1 211 ? -12.695 12.641 6.727 1.00 87.62 211 HIS A N 1
ATOM 1644 C CA . HIS A 1 211 ? -13.374 12.087 7.900 1.00 87.62 211 HIS A CA 1
ATOM 1645 C C . HIS A 1 211 ? -14.876 12.013 7.684 1.00 87.62 211 HIS A C 1
ATOM 1647 O O . HIS A 1 211 ? -15.489 12.844 7.010 1.00 87.62 211 HIS A O 1
ATOM 1653 N N . ARG A 1 212 ? -15.473 10.994 8.294 1.00 86.38 212 ARG A N 1
ATOM 1654 C CA . ARG A 1 212 ? -16.918 10.859 8.309 1.00 86.38 212 ARG A CA 1
ATOM 1655 C C . ARG A 1 212 ? -17.529 11.951 9.188 1.00 86.38 212 ARG A C 1
ATOM 1657 O O . ARG A 1 212 ? -16.990 12.228 10.259 1.00 86.38 212 ARG A O 1
ATOM 1664 N N . PRO A 1 213 ? -18.675 12.523 8.783 1.00 82.62 213 PRO A N 1
ATOM 1665 C CA . PRO A 1 213 ? -19.387 13.498 9.606 1.00 82.62 213 PRO A CA 1
ATOM 1666 C C . PRO A 1 213 ? -19.978 12.864 10.873 1.00 82.62 213 PRO A C 1
ATOM 1668 O O . PRO A 1 213 ? -20.233 13.557 11.855 1.00 82.62 213 PRO A O 1
ATOM 1671 N N . GLU A 1 214 ? -20.208 11.551 10.856 1.00 88.12 214 GLU A N 1
ATOM 1672 C CA . GLU A 1 214 ? -20.777 10.808 11.973 1.00 88.12 214 GLU A CA 1
ATOM 1673 C C . GLU A 1 214 ? -19.711 10.416 13.001 1.00 88.12 214 GLU A C 1
ATOM 1675 O O . GLU A 1 214 ? -18.682 9.814 12.679 1.00 88.12 214 GLU A O 1
ATOM 1680 N N . ILE A 1 215 ? -20.001 10.708 14.269 1.00 92.06 215 ILE A N 1
ATOM 1681 C CA . ILE A 1 215 ? -19.170 10.295 15.397 1.00 92.06 215 ILE A CA 1
ATOM 1682 C C . ILE A 1 215 ? -19.370 8.801 15.638 1.00 92.06 215 ILE A C 1
ATOM 1684 O O . ILE A 1 215 ? -20.474 8.325 15.907 1.00 92.06 215 ILE A O 1
ATOM 1688 N N . SER A 1 216 ? -18.272 8.058 15.588 1.00 93.50 216 SER A N 1
ATOM 1689 C CA . SER A 1 216 ? -18.260 6.630 15.877 1.00 93.50 216 SER A CA 1
ATOM 1690 C C . SER A 1 216 ? -18.064 6.402 17.371 1.00 93.50 216 SER A C 1
ATOM 1692 O O . SER A 1 216 ? -17.176 6.991 17.986 1.00 93.50 216 SER A O 1
ATOM 1694 N N . ARG A 1 217 ? -18.880 5.524 17.960 1.00 95.00 217 ARG A N 1
ATOM 1695 C CA . ARG A 1 217 ? -18.829 5.211 19.394 1.00 95.00 217 ARG A CA 1
ATOM 1696 C C . ARG A 1 217 ? -18.284 3.817 19.651 1.00 95.00 217 ARG A C 1
ATOM 1698 O O . ARG A 1 217 ? -18.600 2.872 18.924 1.00 95.00 217 ARG A O 1
ATOM 1705 N N . VAL A 1 218 ? -17.533 3.669 20.736 1.00 95.06 218 VAL A N 1
ATOM 1706 C CA . VAL A 1 218 ? -17.120 2.353 21.233 1.00 95.06 218 VAL A CA 1
ATOM 1707 C C . VAL A 1 218 ? -18.322 1.648 21.853 1.00 95.06 218 VAL A C 1
ATOM 1709 O O . VAL A 1 218 ? -18.929 2.116 22.817 1.00 95.06 218 VAL A O 1
ATOM 1712 N N . THR A 1 219 ? -18.676 0.494 21.300 1.00 92.62 219 THR A N 1
ATOM 1713 C CA . THR A 1 219 ? -19.746 -0.364 21.820 1.00 92.62 219 THR A CA 1
ATOM 1714 C C . THR A 1 219 ? -19.348 -1.023 23.146 1.00 92.62 219 THR A C 1
ATOM 1716 O O . THR A 1 219 ? -18.172 -1.109 23.492 1.00 92.62 219 THR A O 1
ATOM 1719 N N . LYS A 1 220 ? -20.325 -1.589 23.870 1.00 89.81 220 LYS A N 1
ATOM 1720 C CA . LYS A 1 220 ? -20.085 -2.341 25.121 1.00 89.81 220 LYS A CA 1
ATOM 1721 C C . LYS A 1 220 ? -19.098 -3.507 24.972 1.00 89.81 220 LYS A C 1
ATOM 1723 O O . LYS A 1 220 ? -18.491 -3.912 25.954 1.00 89.81 220 LYS A O 1
ATOM 1728 N N . ASN A 1 221 ? -18.923 -4.017 23.754 1.00 86.81 221 ASN A N 1
ATOM 1729 C CA . ASN A 1 221 ? -18.017 -5.123 23.451 1.00 86.81 221 ASN A CA 1
ATOM 1730 C C . ASN A 1 221 ? -16.596 -4.650 23.088 1.00 86.81 221 ASN A C 1
ATOM 1732 O O . ASN A 1 221 ? -15.804 -5.448 22.596 1.00 86.81 221 ASN A O 1
ATOM 1736 N N . GLY A 1 222 ? -16.282 -3.360 23.269 1.00 89.88 222 GLY A N 1
ATOM 1737 C CA . GLY A 1 222 ? -14.978 -2.793 22.917 1.00 89.88 222 GLY A CA 1
ATOM 1738 C C . GLY A 1 222 ? -14.739 -2.741 21.408 1.00 89.88 222 GLY A C 1
ATOM 1739 O O . GLY A 1 222 ? -13.606 -2.895 20.958 1.00 89.88 222 GLY A O 1
ATOM 1740 N N . LEU A 1 223 ? -15.804 -2.585 20.614 1.00 93.69 223 LEU A N 1
ATOM 1741 C CA . LEU A 1 223 ? -15.733 -2.517 19.152 1.00 93.69 223 LEU A CA 1
ATOM 1742 C C . LEU A 1 223 ? -16.276 -1.191 18.636 1.00 93.69 223 LEU A C 1
ATOM 1744 O O . LEU A 1 223 ? -17.282 -0.704 19.153 1.00 93.69 223 LEU A O 1
ATOM 1748 N N . VAL A 1 224 ? -15.677 -0.679 17.567 1.00 94.50 224 VAL A N 1
ATOM 1749 C CA . VAL A 1 224 ? -16.251 0.386 16.735 1.00 94.50 224 VAL A CA 1
ATOM 1750 C C . VAL A 1 224 ? -16.831 -0.259 15.481 1.00 94.50 224 VAL A C 1
ATOM 1752 O O . VAL A 1 224 ? -16.147 -1.039 14.819 1.00 94.50 224 VAL A O 1
ATOM 1755 N N . VAL A 1 225 ? -18.095 0.023 15.174 1.00 93.56 225 VAL A N 1
ATOM 1756 C CA . VAL A 1 225 ? -18.795 -0.549 14.015 1.00 93.56 225 VAL A CA 1
ATOM 1757 C C . VAL A 1 225 ? -19.017 0.543 12.987 1.00 93.56 225 VAL A C 1
ATOM 1759 O O . VAL A 1 225 ? -19.478 1.626 13.333 1.00 93.56 225 VAL A O 1
ATOM 1762 N N . ILE A 1 226 ? -18.679 0.240 11.742 1.00 91.69 226 ILE A N 1
ATOM 1763 C CA . ILE A 1 226 ? -18.844 1.120 10.597 1.00 91.69 226 ILE A CA 1
ATOM 1764 C C . ILE A 1 226 ? -19.660 0.389 9.539 1.00 91.69 226 ILE A C 1
ATOM 1766 O O . ILE A 1 226 ? -19.321 -0.732 9.155 1.00 91.69 226 ILE A O 1
ATOM 1770 N N . GLU A 1 227 ? -20.680 1.059 9.020 1.00 90.62 227 GLU A N 1
ATOM 1771 C CA . GLU A 1 227 ? -21.477 0.595 7.889 1.00 90.62 227 GLU A CA 1
ATOM 1772 C C . GLU A 1 227 ? -21.271 1.562 6.728 1.00 90.62 227 GLU A C 1
ATOM 1774 O O . GLU A 1 227 ? -21.618 2.734 6.816 1.00 90.62 227 GLU A O 1
ATOM 1779 N N . ASP A 1 228 ? -20.630 1.080 5.667 1.00 87.44 228 ASP A N 1
ATOM 1780 C CA . ASP A 1 228 ? -20.315 1.879 4.488 1.00 87.44 228 ASP A CA 1
ATOM 1781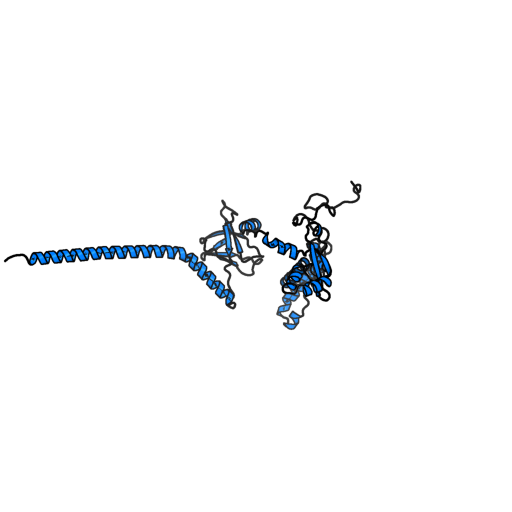 C C . ASP A 1 228 ? -20.269 0.955 3.271 1.00 87.44 228 ASP A C 1
ATOM 1783 O O . ASP A 1 228 ? -19.318 0.187 3.111 1.00 87.44 228 ASP A O 1
ATOM 1787 N N . GLN A 1 229 ? -21.326 1.008 2.456 1.00 86.00 229 GLN A N 1
ATOM 1788 C CA . GLN A 1 229 ? -21.500 0.123 1.302 1.00 86.00 229 GLN A CA 1
ATOM 1789 C C . GLN A 1 229 ? -20.487 0.398 0.186 1.00 86.00 229 GLN A C 1
ATOM 1791 O O . GLN A 1 229 ? -20.206 -0.512 -0.594 1.00 86.00 229 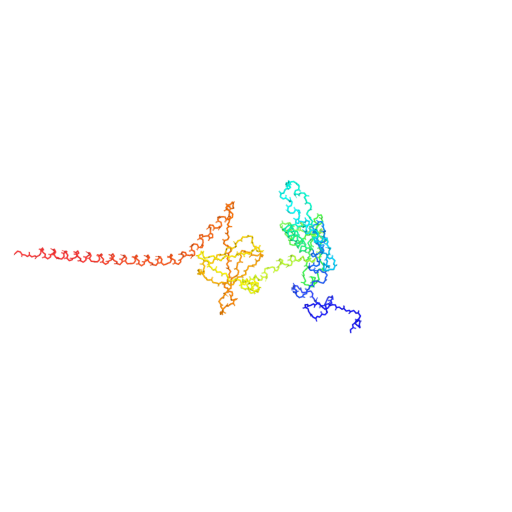GLN A O 1
ATOM 1796 N N . ASP A 1 230 ? -19.900 1.598 0.146 1.00 82.88 230 ASP A N 1
ATOM 1797 C CA . ASP A 1 230 ? -18.869 1.951 -0.832 1.00 82.88 230 ASP A CA 1
ATOM 1798 C C . ASP A 1 230 ? -17.512 1.331 -0.465 1.00 82.88 230 ASP A C 1
ATOM 1800 O O . ASP A 1 230 ? -16.660 1.117 -1.328 1.00 82.88 230 ASP A O 1
ATOM 1804 N N . VAL A 1 231 ? -17.305 1.014 0.819 1.00 85.00 231 VAL A N 1
ATOM 1805 C CA . VAL A 1 231 ? -16.082 0.369 1.319 1.00 85.00 231 VAL A CA 1
ATOM 1806 C C . VAL A 1 231 ? -16.246 -1.144 1.427 1.00 85.00 231 VAL A C 1
ATOM 1808 O O . VAL A 1 231 ? -15.346 -1.893 1.045 1.00 85.00 231 VAL A O 1
ATOM 1811 N N . ALA A 1 232 ? -17.359 -1.614 1.992 1.00 84.44 232 ALA A N 1
ATOM 1812 C CA . ALA A 1 232 ? -17.611 -3.033 2.186 1.00 84.44 232 ALA A CA 1
ATOM 1813 C C . ALA A 1 232 ? -19.115 -3.351 2.183 1.00 84.44 232 ALA A C 1
ATOM 1815 O O . ALA A 1 232 ? -19.910 -2.627 2.778 1.00 84.44 232 ALA A O 1
ATOM 1816 N N . PRO A 1 233 ? -19.529 -4.509 1.635 1.00 84.50 233 PRO A N 1
ATOM 1817 C CA . PRO A 1 233 ? -20.942 -4.893 1.575 1.00 84.50 233 PRO A CA 1
ATOM 1818 C C . PRO A 1 233 ? -21.558 -5.213 2.949 1.00 84.50 233 PRO A C 1
ATOM 1820 O O . PRO A 1 233 ? -22.761 -5.432 3.054 1.00 84.50 233 PRO A O 1
ATOM 1823 N N . SER A 1 234 ? -20.749 -5.295 4.008 1.00 87.25 234 SER A N 1
ATOM 1824 C CA . SER A 1 234 ? -21.195 -5.646 5.357 1.00 87.25 234 SER A CA 1
ATOM 1825 C C . SER A 1 234 ? -20.490 -4.797 6.409 1.00 87.25 234 SER A C 1
ATOM 1827 O O . SER A 1 234 ? -19.381 -4.314 6.178 1.00 87.25 234 SER A O 1
ATOM 1829 N N . ALA A 1 235 ? -21.117 -4.661 7.581 1.00 90.38 235 ALA A N 1
ATOM 1830 C CA . ALA A 1 235 ? -20.599 -3.862 8.686 1.00 90.38 235 ALA A CA 1
ATOM 1831 C C . ALA A 1 235 ? -19.170 -4.273 9.093 1.00 90.38 235 ALA A C 1
ATOM 1833 O O . ALA A 1 235 ? -18.923 -5.400 9.553 1.00 90.38 235 ALA A O 1
ATOM 1834 N N . LEU A 1 236 ? -18.243 -3.322 8.991 1.00 91.06 236 LEU A N 1
ATOM 1835 C CA . LEU A 1 236 ? -16.861 -3.459 9.427 1.00 91.06 236 LEU A CA 1
ATOM 1836 C C . LEU A 1 236 ? -16.784 -3.230 10.935 1.00 91.06 236 LEU A C 1
ATOM 1838 O O . LEU A 1 236 ? -17.318 -2.261 11.470 1.00 91.06 236 LEU A O 1
ATOM 1842 N N . ARG A 1 237 ? -16.115 -4.138 11.642 1.00 92.81 237 ARG A N 1
ATOM 1843 C CA . ARG A 1 237 ? -15.966 -4.085 13.101 1.00 92.81 237 ARG A CA 1
ATOM 1844 C C . ARG A 1 237 ? -14.502 -3.893 13.416 1.00 92.81 237 ARG A C 1
ATOM 1846 O O . ARG A 1 237 ? -13.712 -4.719 12.988 1.00 92.81 237 ARG A O 1
ATOM 1853 N N . PHE A 1 238 ? -14.142 -2.868 14.170 1.00 94.38 238 PHE A N 1
ATOM 1854 C CA . PHE A 1 238 ? -12.765 -2.559 14.542 1.00 94.38 238 PHE A CA 1
ATOM 1855 C C . PHE A 1 238 ? -12.564 -2.746 16.041 1.00 94.38 238 PHE A C 1
ATOM 1857 O O . PHE A 1 238 ? -13.424 -2.368 16.837 1.00 94.38 238 PHE A O 1
ATOM 1864 N N . LEU A 1 239 ? -11.438 -3.346 16.428 1.00 93.25 239 LEU A N 1
ATOM 1865 C CA . LEU A 1 239 ? -11.127 -3.623 17.827 1.00 93.25 239 LEU A CA 1
ATOM 1866 C C . LEU A 1 239 ? -10.648 -2.352 18.535 1.00 93.25 239 LEU A C 1
ATOM 1868 O O . LEU A 1 239 ? -9.634 -1.782 18.140 1.00 93.25 239 LEU A O 1
ATOM 1872 N N . ALA A 1 240 ? -11.346 -1.963 19.599 1.00 93.69 240 ALA A N 1
ATOM 1873 C CA . ALA A 1 240 ? -11.090 -0.786 20.426 1.00 93.69 240 ALA A CA 1
ATOM 1874 C C . ALA A 1 240 ? -11.008 -1.152 21.922 1.00 93.69 240 ALA A C 1
ATOM 1876 O O . ALA A 1 240 ? -11.497 -0.416 22.772 1.00 93.69 240 ALA A O 1
ATOM 1877 N N . HIS A 1 241 ? -10.396 -2.293 22.265 1.00 87.00 241 HIS A N 1
ATOM 1878 C CA . HIS A 1 241 ? -10.343 -2.808 23.646 1.00 87.00 241 HIS A CA 1
ATOM 1879 C C . HIS A 1 241 ? -9.526 -1.947 24.618 1.00 87.00 241 HIS A C 1
ATOM 1881 O O . HIS A 1 241 ? -9.622 -2.137 25.826 1.00 87.00 241 HIS A O 1
ATOM 1887 N N . HIS A 1 242 ? -8.736 -1.002 24.106 1.00 88.44 242 HIS A N 1
ATOM 1888 C CA . HIS A 1 242 ? -8.013 -0.010 24.906 1.00 88.44 242 HIS A CA 1
ATOM 1889 C C . HIS A 1 242 ? -8.863 1.214 25.289 1.00 88.44 242 HIS A C 1
ATOM 1891 O O . HIS A 1 242 ? -8.392 2.062 26.044 1.00 88.44 242 HIS A O 1
ATOM 1897 N N . PHE A 1 243 ? -10.087 1.317 24.768 1.00 91.12 243 PHE A N 1
ATOM 1898 C CA . PHE A 1 243 ? -10.998 2.434 24.997 1.00 91.12 243 PHE A CA 1
ATOM 1899 C C . PHE A 1 243 ? -12.214 1.994 25.811 1.00 91.12 243 PHE A C 1
ATOM 1901 O O . PHE A 1 243 ? -12.598 0.821 25.816 1.00 91.12 243 PHE A O 1
ATOM 1908 N N . SER A 1 244 ? -12.819 2.945 26.515 1.00 90.31 244 SER A N 1
ATOM 1909 C CA . SER A 1 244 ? -14.005 2.687 27.325 1.00 90.31 244 SER A CA 1
ATOM 1910 C C . SER A 1 244 ? -15.253 2.649 26.450 1.00 90.31 244 SER A C 1
ATOM 1912 O O . SER A 1 244 ? -15.357 3.347 25.442 1.00 90.31 244 SER A O 1
ATOM 1914 N N . ALA A 1 245 ? -16.239 1.845 26.847 1.00 91.69 245 ALA A N 1
ATOM 1915 C CA . ALA A 1 245 ? -17.537 1.853 26.186 1.00 91.69 245 ALA A CA 1
ATOM 1916 C C . ALA A 1 245 ? -18.161 3.257 26.265 1.00 91.69 245 ALA A C 1
ATOM 1918 O O . ALA A 1 245 ? -18.249 3.840 27.344 1.00 91.69 245 ALA A O 1
ATOM 1919 N N . GLY A 1 246 ? -18.615 3.775 25.124 1.00 90.88 246 GLY A N 1
ATOM 1920 C CA . GLY A 1 246 ? -19.139 5.133 24.989 1.00 90.88 246 GLY A CA 1
ATOM 1921 C C . GLY A 1 246 ? -18.113 6.183 24.561 1.00 90.88 246 GLY A C 1
ATOM 1922 O O . GLY A 1 246 ? -18.537 7.292 24.249 1.00 90.88 246 GLY A O 1
ATOM 1923 N N . ASP A 1 247 ? -16.816 5.855 24.484 1.00 92.44 247 ASP A N 1
ATOM 1924 C CA . ASP A 1 247 ? -15.824 6.770 23.908 1.00 92.44 247 ASP A CA 1
ATOM 1925 C C . ASP A 1 247 ? -16.190 7.114 22.455 1.00 92.44 247 ASP A C 1
ATOM 1927 O O . ASP A 1 247 ? -16.657 6.263 21.691 1.00 92.44 247 ASP A O 1
ATOM 1931 N N . GLU A 1 248 ? -15.996 8.383 22.098 1.00 94.00 248 GLU A N 1
ATOM 1932 C CA . GLU A 1 248 ? -16.442 8.993 20.846 1.00 94.00 248 GLU A CA 1
ATOM 1933 C C . GLU A 1 248 ? -15.250 9.400 19.976 1.00 94.00 248 GLU A C 1
ATOM 1935 O O . GLU A 1 248 ? -14.332 10.074 20.454 1.00 94.00 248 GLU A O 1
ATOM 1940 N N . PHE A 1 249 ? -15.286 9.034 18.692 1.00 95.31 249 PHE A N 1
ATOM 1941 C CA . PHE A 1 249 ? -14.225 9.322 17.725 1.00 95.31 249 PHE A CA 1
ATOM 1942 C C . PHE A 1 249 ? -14.770 9.859 16.407 1.00 95.31 249 PHE A C 1
ATOM 1944 O O . PHE A 1 249 ? -15.796 9.396 15.906 1.00 95.31 249 PHE A O 1
ATOM 1951 N N . GLU A 1 250 ? -14.012 10.760 15.790 1.00 95.50 250 GLU A N 1
ATOM 1952 C CA . GLU A 1 250 ? -14.104 10.988 14.349 1.00 95.50 250 GLU A CA 1
ATOM 1953 C C . GLU A 1 250 ? -13.287 9.914 13.639 1.00 95.50 250 GLU A C 1
ATOM 1955 O O . GLU A 1 250 ? -12.216 9.517 14.115 1.00 95.50 250 GLU A O 1
ATOM 1960 N N . THR A 1 251 ? -13.789 9.409 12.513 1.00 95.19 251 THR A N 1
ATOM 1961 C CA . THR A 1 251 ? -13.170 8.259 11.855 1.00 95.19 251 THR A CA 1
ATOM 1962 C C . THR A 1 251 ? -12.971 8.452 10.363 1.00 95.19 251 THR A C 1
ATOM 1964 O O . THR A 1 251 ? -13.769 9.094 9.682 1.00 95.19 251 THR A O 1
ATOM 1967 N N . VAL A 1 252 ? -11.886 7.871 9.849 1.00 94.38 252 VAL A N 1
ATOM 1968 C CA . VAL A 1 252 ? -11.606 7.766 8.412 1.00 94.38 252 VAL A CA 1
ATOM 1969 C C . VAL A 1 252 ? -11.241 6.320 8.089 1.00 94.38 252 VAL A C 1
ATOM 1971 O O . VAL A 1 252 ? -10.421 5.716 8.788 1.00 94.38 252 VAL A O 1
ATOM 1974 N N . ILE A 1 253 ? -11.801 5.780 7.007 1.00 91.38 253 ILE A N 1
ATOM 1975 C CA . ILE A 1 253 ? -11.349 4.523 6.399 1.00 91.38 253 ILE A CA 1
ATOM 1976 C C . ILE A 1 253 ? -10.811 4.833 5.011 1.00 91.38 253 ILE A C 1
ATOM 1978 O O . ILE A 1 253 ? -11.451 5.539 4.240 1.00 91.38 253 ILE A O 1
ATOM 1982 N N . ASN A 1 254 ? -9.642 4.285 4.689 1.00 88.25 254 ASN A N 1
ATOM 1983 C CA . ASN A 1 254 ? -9.146 4.275 3.321 1.00 88.25 254 ASN A CA 1
ATOM 1984 C C . ASN A 1 254 ? -9.729 3.046 2.598 1.00 88.25 254 ASN A C 1
ATOM 1986 O O . ASN A 1 254 ? -9.391 1.932 3.001 1.00 88.25 254 ASN A O 1
ATOM 1990 N N . PRO A 1 255 ? -10.530 3.200 1.526 1.00 86.19 255 PRO A N 1
ATOM 1991 C CA . PRO A 1 255 ? -11.083 2.063 0.783 1.00 86.19 255 PRO A CA 1
ATOM 1992 C C . PRO A 1 255 ? -10.011 1.125 0.208 1.00 86.19 255 PRO A C 1
ATOM 1994 O O . PRO A 1 255 ? -10.256 -0.060 0.025 1.00 86.19 255 PRO A O 1
ATOM 1997 N N . MET A 1 256 ? -8.800 1.636 -0.043 1.00 83.38 256 MET A N 1
ATOM 1998 C CA . MET A 1 256 ? -7.669 0.836 -0.534 1.00 83.38 256 MET A CA 1
ATOM 1999 C C . MET A 1 256 ? -6.988 0.015 0.573 1.00 83.38 256 MET A C 1
ATOM 2001 O O . MET A 1 256 ? -6.188 -0.869 0.279 1.00 83.38 256 MET A O 1
ATOM 2005 N N . VAL A 1 257 ? -7.258 0.325 1.847 1.00 85.50 257 VAL A N 1
ATOM 2006 C CA . VAL A 1 257 ? -6.731 -0.388 3.023 1.00 85.50 257 VAL A CA 1
ATOM 2007 C C . VAL A 1 257 ? -7.844 -0.481 4.082 1.00 85.50 257 VAL A C 1
ATOM 2009 O O . VAL A 1 257 ? -7.751 0.157 5.136 1.00 85.50 257 VAL A O 1
ATOM 2012 N N . PRO A 1 258 ? -8.917 -1.252 3.819 1.00 87.56 258 PRO A N 1
ATOM 2013 C CA . PRO A 1 258 ? -10.112 -1.277 4.670 1.00 87.56 258 PRO A CA 1
ATOM 2014 C C . PRO A 1 258 ? -9.866 -1.924 6.044 1.00 87.56 258 PRO A C 1
ATOM 2016 O O . PRO A 1 258 ? -10.678 -1.789 6.959 1.00 87.56 258 PRO A O 1
ATOM 2019 N N . ASP A 1 259 ? -8.722 -2.589 6.220 1.00 89.38 259 ASP A N 1
ATOM 2020 C CA . ASP A 1 259 ? -8.336 -3.267 7.459 1.00 89.38 259 ASP A CA 1
ATOM 2021 C C . ASP A 1 259 ? -7.957 -2.310 8.603 1.00 89.38 259 ASP A C 1
ATOM 2023 O O . ASP A 1 259 ? -7.774 -2.743 9.749 1.00 89.38 259 ASP A O 1
ATOM 2027 N N . LEU A 1 260 ? -7.809 -1.015 8.306 1.00 92.19 260 LEU A N 1
ATOM 2028 C CA . LEU A 1 260 ? -7.399 0.013 9.256 1.00 92.19 260 LEU A CA 1
ATOM 2029 C C . LEU A 1 260 ? -8.423 1.146 9.326 1.00 92.19 260 LEU A C 1
ATOM 2031 O O . LEU A 1 260 ? -8.753 1.780 8.326 1.00 92.19 260 LEU A O 1
ATOM 2035 N N . LEU A 1 261 ? -8.846 1.453 10.549 1.00 94.25 261 LEU A N 1
ATOM 2036 C CA . LEU A 1 261 ? -9.660 2.618 10.875 1.00 94.25 261 LEU A CA 1
ATOM 2037 C C . LEU A 1 261 ? -8.776 3.668 11.545 1.00 94.25 261 LEU A C 1
ATOM 2039 O O . LEU A 1 261 ? -8.173 3.397 12.584 1.00 94.25 261 LEU A O 1
ATOM 2043 N N . PHE A 1 262 ? -8.700 4.864 10.973 1.00 94.81 262 PHE A N 1
ATOM 2044 C CA . PHE A 1 262 ? -8.010 5.997 11.586 1.00 94.81 262 PHE A CA 1
ATOM 2045 C C . PHE A 1 262 ? -8.977 6.708 12.524 1.00 94.81 262 PHE A C 1
ATOM 2047 O O . PHE A 1 262 ? -10.095 7.022 12.115 1.00 94.81 262 PHE A O 1
ATOM 2054 N N . ILE A 1 263 ? -8.549 6.939 13.766 1.00 95.50 263 ILE A N 1
ATOM 2055 C CA . ILE A 1 263 ? -9.374 7.565 14.802 1.00 95.50 263 ILE A CA 1
ATOM 2056 C C . ILE A 1 263 ? -8.784 8.905 15.241 1.00 95.50 263 ILE A C 1
ATOM 2058 O O . ILE A 1 263 ? -7.570 9.038 15.445 1.00 95.50 263 ILE A O 1
ATOM 2062 N N . TYR A 1 264 ? -9.668 9.882 15.406 1.00 95.25 264 TYR A N 1
ATOM 2063 C CA . TYR A 1 264 ? -9.362 11.229 15.869 1.00 95.25 264 TYR A CA 1
ATOM 2064 C C . TYR A 1 264 ? -10.284 11.590 17.032 1.00 95.25 264 TYR A C 1
ATOM 2066 O O . TYR A 1 264 ? -11.373 11.032 17.186 1.00 95.25 264 TYR A O 1
ATOM 2074 N N . ASP A 1 265 ? -9.825 12.504 17.874 1.00 93.31 265 ASP A N 1
ATOM 2075 C CA . ASP A 1 265 ? -10.571 12.974 19.031 1.00 93.31 265 ASP A CA 1
ATOM 2076 C C . ASP A 1 265 ? -11.797 13.775 18.568 1.00 93.31 265 ASP A C 1
ATOM 2078 O O . ASP A 1 265 ? -11.671 14.729 17.800 1.00 93.31 265 ASP A O 1
ATOM 2082 N N . ALA A 1 266 ? -12.985 13.372 19.026 1.00 91.88 266 ALA A N 1
ATOM 2083 C CA . ALA A 1 266 ? -14.250 14.040 18.716 1.00 91.88 266 ALA A CA 1
ATOM 2084 C C . ALA A 1 266 ? -14.583 15.183 19.696 1.00 91.88 266 ALA A C 1
ATOM 2086 O O . ALA A 1 266 ? -15.538 15.934 19.482 1.00 91.88 266 ALA A O 1
ATOM 2087 N N . ARG A 1 267 ? -13.827 15.335 20.794 1.00 88.56 267 ARG A N 1
ATOM 2088 C CA . ARG A 1 267 ? -14.110 16.336 21.832 1.00 88.56 267 ARG A CA 1
ATOM 2089 C C . ARG A 1 267 ? -13.857 17.742 21.301 1.00 88.56 267 ARG A C 1
ATOM 2091 O O . ARG A 1 267 ? -12.820 18.016 20.704 1.00 88.56 267 ARG A O 1
ATOM 2098 N N . ALA A 1 268 ? -14.758 18.676 21.607 1.00 85.00 268 ALA A N 1
ATOM 2099 C CA . ALA A 1 268 ? -14.728 20.039 21.065 1.00 85.00 268 ALA A CA 1
ATOM 2100 C C . ALA A 1 268 ? -13.388 20.785 21.259 1.00 85.00 268 ALA A C 1
ATOM 2102 O O . ALA A 1 268 ? -13.013 21.599 20.423 1.00 85.00 268 ALA A O 1
ATOM 2103 N N . ASN A 1 269 ? -12.647 20.501 22.334 1.00 88.56 269 ASN A N 1
ATOM 2104 C CA . ASN A 1 269 ? -11.358 21.133 22.635 1.00 88.56 269 ASN A CA 1
ATOM 2105 C C . ASN A 1 269 ? -10.147 20.496 21.927 1.00 88.56 269 ASN A C 1
ATOM 2107 O O . ASN A 1 269 ? -9.064 21.078 21.949 1.00 88.56 269 ASN A O 1
ATOM 2111 N N . ARG A 1 270 ? -10.299 19.299 21.352 1.00 88.81 270 ARG A N 1
ATOM 2112 C CA . ARG A 1 270 ? -9.229 18.524 20.699 1.00 88.81 270 ARG A CA 1
ATOM 2113 C C . ARG A 1 270 ? -9.657 17.968 19.343 1.00 88.81 270 ARG A C 1
ATOM 2115 O O . ARG A 1 270 ? -9.007 17.067 18.827 1.00 88.81 270 ARG A O 1
ATOM 2122 N N . LYS A 1 271 ? -10.730 18.514 18.772 1.00 88.75 271 LYS A N 1
ATOM 2123 C CA . LYS A 1 271 ? -11.344 18.026 17.542 1.00 88.75 271 LYS A CA 1
ATOM 2124 C C . LYS A 1 271 ? -10.303 17.843 16.435 1.00 88.75 271 LYS A C 1
ATOM 2126 O O . LYS A 1 271 ? -9.534 18.765 16.155 1.00 88.75 271 LYS A O 1
ATOM 2131 N N . GLY A 1 272 ? -10.268 16.656 15.837 1.00 86.31 272 GLY A N 1
ATOM 2132 C CA . GLY A 1 272 ? -9.318 16.305 14.782 1.00 86.31 272 GLY A CA 1
ATOM 2133 C C . GLY A 1 272 ? -7.905 15.953 15.252 1.00 86.31 272 GLY A C 1
ATOM 2134 O O . GLY A 1 272 ? -7.034 15.681 14.424 1.00 86.31 272 GLY A O 1
ATOM 2135 N N . ALA A 1 273 ? -7.643 15.917 16.562 1.00 91.81 273 ALA A N 1
ATOM 2136 C CA . ALA A 1 273 ? -6.378 15.408 17.079 1.00 91.81 273 ALA A CA 1
ATOM 2137 C C . ALA A 1 273 ? -6.283 13.900 16.822 1.00 91.81 273 ALA A C 1
ATOM 2139 O O . ALA A 1 273 ? -7.161 13.134 17.210 1.00 91.81 273 ALA A O 1
ATOM 2140 N N . TRP A 1 274 ? -5.204 13.462 16.179 1.00 93.81 274 TRP A N 1
ATOM 2141 C CA . TRP A 1 274 ? -4.983 12.047 15.899 1.00 93.81 274 TRP A CA 1
ATOM 2142 C C . TRP A 1 274 ? -4.793 11.242 17.192 1.00 93.81 274 TRP A C 1
ATOM 2144 O O . TRP A 1 274 ? -3.937 11.575 18.013 1.00 93.81 274 TRP A O 1
ATOM 2154 N N . LEU A 1 275 ? -5.575 10.169 17.349 1.00 93.25 275 LEU A N 1
ATOM 2155 C CA . LEU A 1 275 ? -5.509 9.269 18.507 1.00 93.25 275 LEU A CA 1
ATOM 2156 C C . LEU A 1 275 ? -4.824 7.941 18.185 1.00 93.25 275 LEU A C 1
ATOM 2158 O O . LEU A 1 275 ? -4.248 7.313 19.072 1.00 93.25 275 LEU A O 1
ATOM 2162 N N . GLY A 1 276 ? -4.894 7.488 16.932 1.00 94.06 276 GLY A N 1
ATOM 2163 C CA . GLY A 1 276 ? -4.297 6.220 16.538 1.00 94.06 276 GLY A CA 1
ATOM 2164 C C . GLY A 1 276 ? -4.998 5.541 15.371 1.00 94.06 276 GLY A C 1
ATOM 2165 O O . GLY A 1 276 ? -5.661 6.165 14.542 1.00 94.06 276 GLY A O 1
ATOM 2166 N N . THR A 1 277 ? -4.819 4.224 15.309 1.00 94.75 277 THR A N 1
ATOM 2167 C CA . THR A 1 277 ? -5.447 3.350 14.314 1.00 94.75 277 THR A CA 1
ATOM 2168 C C . THR A 1 277 ? -6.028 2.119 14.992 1.00 94.75 277 THR A C 1
ATOM 2170 O O . THR A 1 277 ? -5.322 1.484 15.778 1.00 94.75 277 THR A O 1
ATOM 2173 N N . LEU A 1 278 ? -7.249 1.736 14.633 1.00 94.38 278 LEU A N 1
ATOM 2174 C CA . LEU A 1 278 ? -7.881 0.489 15.056 1.00 94.38 278 LEU A CA 1
ATOM 2175 C C . LEU A 1 278 ? -7.791 -0.546 13.932 1.00 94.38 278 LEU A C 1
ATOM 2177 O O . LEU A 1 278 ? -7.883 -0.210 12.751 1.00 94.38 278 LEU A O 1
ATOM 2181 N N . LYS A 1 279 ? -7.598 -1.814 14.302 1.00 92.56 279 LYS A N 1
ATOM 2182 C CA . LYS A 1 279 ? -7.518 -2.929 13.348 1.00 92.56 279 LYS A CA 1
ATOM 2183 C C . LYS A 1 279 ? -8.875 -3.593 13.168 1.00 92.56 279 LYS A C 1
ATOM 2185 O O . LYS A 1 279 ? -9.637 -3.721 14.130 1.00 92.56 279 LYS A O 1
ATOM 2190 N N . LEU A 1 280 ? -9.139 -4.061 11.954 1.00 91.50 280 LEU A N 1
ATOM 2191 C CA . LEU A 1 280 ? -10.338 -4.819 11.636 1.00 91.50 280 LEU A CA 1
ATOM 2192 C C . LEU A 1 280 ? -10.413 -6.116 12.467 1.00 91.50 280 LEU A C 1
ATOM 2194 O O . LEU A 1 280 ? -9.479 -6.909 12.558 1.00 91.50 280 LEU A O 1
ATOM 2198 N N . TRP A 1 281 ? -11.571 -6.310 13.080 1.00 87.25 281 TRP A N 1
ATOM 2199 C CA . TRP A 1 281 ? -12.008 -7.412 13.935 1.00 87.25 281 TRP A CA 1
ATOM 2200 C C . TRP A 1 281 ? -13.132 -8.209 13.240 1.00 87.25 281 TRP A C 1
ATOM 2202 O O . TRP A 1 281 ? -14.048 -8.712 13.889 1.00 87.25 281 TRP A O 1
ATOM 2212 N N . GLY A 1 282 ? -13.097 -8.298 11.908 1.00 74.69 282 GLY A N 1
ATOM 2213 C CA . GLY A 1 282 ? -14.153 -8.891 11.083 1.00 74.69 282 GLY A CA 1
ATOM 2214 C C . GLY A 1 282 ? -14.515 -10.345 11.428 1.00 74.69 282 GLY A C 1
ATOM 2215 O O . GLY A 1 282 ? -13.833 -11.034 12.201 1.00 74.69 282 GLY A O 1
ATOM 2216 N N . SER A 1 283 ? -15.622 -10.813 10.845 1.00 68.31 283 SER A N 1
ATOM 2217 C CA . SER A 1 283 ? -16.025 -12.221 10.888 1.00 68.31 283 SER A CA 1
ATOM 2218 C C . SER A 1 283 ? -15.226 -13.025 9.872 1.00 68.31 283 SER A C 1
ATOM 2220 O O . SER A 1 283 ? -15.103 -12.621 8.719 1.00 68.31 283 SER A O 1
ATOM 2222 N N . VAL A 1 284 ? -14.719 -14.178 10.292 1.00 75.62 284 VAL A N 1
ATOM 2223 C CA . VAL A 1 284 ? -13.989 -15.097 9.418 1.00 75.62 284 VAL A CA 1
ATOM 2224 C C . VAL A 1 284 ? -14.954 -16.142 8.862 1.00 75.62 284 VAL A C 1
ATOM 2226 O O . VAL A 1 284 ? -15.858 -16.585 9.574 1.00 75.62 284 VAL A O 1
ATOM 2229 N N . ASN A 1 285 ? -14.763 -16.541 7.603 1.00 76.62 285 ASN A N 1
ATOM 2230 C CA . ASN A 1 285 ? -15.484 -17.676 7.038 1.00 76.62 285 ASN A CA 1
ATOM 2231 C C . ASN A 1 285 ? -15.091 -18.958 7.789 1.00 76.62 285 ASN A C 1
ATOM 2233 O O . ASN A 1 285 ? -13.913 -19.287 7.883 1.00 76.62 285 ASN A O 1
ATOM 2237 N N . ARG A 1 286 ? -16.079 -19.699 8.300 1.00 76.94 286 ARG A N 1
ATOM 2238 C CA . ARG A 1 286 ? -15.847 -20.947 9.048 1.00 76.94 286 ARG A CA 1
ATOM 2239 C C . ARG A 1 286 ? -15.205 -22.052 8.207 1.00 76.94 286 ARG A C 1
ATOM 2241 O O . ARG A 1 286 ? -14.674 -22.982 8.790 1.00 76.94 286 ARG A O 1
ATOM 2248 N N . ALA A 1 287 ? -15.271 -21.954 6.881 1.00 83.25 287 ALA A N 1
ATOM 2249 C CA . ALA A 1 287 ? -14.639 -22.902 5.969 1.00 83.25 287 ALA A CA 1
ATOM 2250 C C . ALA A 1 287 ? -13.128 -22.658 5.764 1.00 83.25 287 ALA A C 1
ATOM 2252 O O . ALA A 1 287 ? -12.464 -23.491 5.158 1.00 83.25 287 ALA A O 1
ATOM 2253 N N . ASP A 1 288 ? -12.584 -21.525 6.228 1.00 84.38 288 ASP A N 1
ATOM 2254 C CA . ASP A 1 288 ? -11.151 -21.215 6.144 1.00 84.38 288 ASP A CA 1
ATOM 2255 C C . ASP A 1 288 ? -10.470 -21.482 7.493 1.00 84.38 288 ASP A C 1
ATOM 2257 O O . ASP A 1 288 ? -10.377 -20.605 8.362 1.00 84.38 288 ASP A O 1
ATOM 2261 N N . ASP A 1 289 ? -9.973 -22.708 7.661 1.00 84.56 289 ASP A N 1
ATOM 2262 C CA . ASP A 1 289 ? -9.310 -23.157 8.888 1.00 84.56 289 ASP A CA 1
ATOM 2263 C C . ASP A 1 289 ? -8.103 -22.282 9.261 1.00 84.56 289 ASP A C 1
ATOM 2265 O O . ASP A 1 289 ? -7.891 -21.965 10.436 1.00 84.56 289 ASP A O 1
ATOM 2269 N N . ALA A 1 290 ? -7.325 -21.830 8.272 1.00 84.56 290 ALA A N 1
ATOM 2270 C CA . ALA A 1 290 ? -6.146 -21.003 8.515 1.00 84.56 290 ALA A CA 1
ATOM 2271 C C . ALA A 1 290 ? -6.536 -19.625 9.064 1.00 84.56 290 ALA A C 1
ATOM 2273 O O . ALA A 1 290 ? -5.906 -19.107 9.995 1.00 84.56 290 ALA A O 1
ATOM 2274 N N . ALA A 1 291 ? -7.589 -19.018 8.515 1.00 80.81 291 ALA A N 1
ATOM 2275 C CA . ALA A 1 291 ? -8.098 -17.754 9.021 1.00 80.81 291 ALA A CA 1
ATOM 2276 C C . ALA A 1 291 ? -8.740 -17.900 10.410 1.00 80.81 291 ALA A C 1
ATOM 2278 O O . ALA A 1 291 ? -8.542 -17.019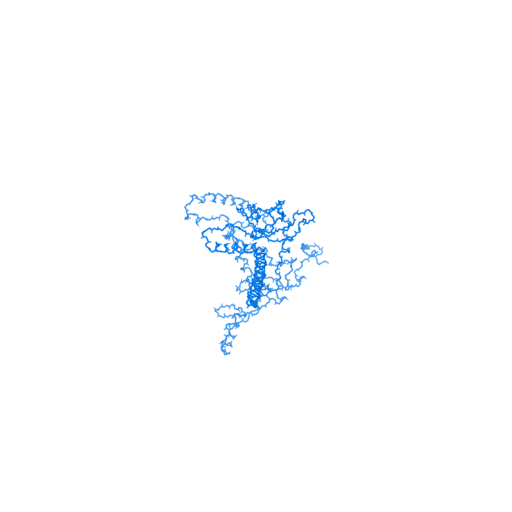 11.252 1.00 80.81 291 ALA A O 1
ATOM 2279 N N . VAL A 1 292 ? -9.436 -19.009 10.687 1.00 84.81 292 VAL A N 1
ATOM 2280 C CA . VAL A 1 292 ? -9.998 -19.299 12.018 1.00 84.81 292 VAL A CA 1
ATOM 2281 C C . VAL A 1 292 ? -8.886 -19.423 13.064 1.00 84.81 292 VAL A C 1
ATOM 2283 O O . VAL A 1 292 ? -8.965 -18.777 14.110 1.00 84.81 292 VAL A O 1
ATOM 2286 N N . GLN A 1 293 ? -7.808 -20.158 12.776 1.00 85.81 293 GLN A N 1
ATOM 2287 C CA . GLN A 1 293 ? -6.676 -20.303 13.703 1.00 85.81 293 GLN A CA 1
ATOM 2288 C C . GLN A 1 293 ? -5.981 -18.967 13.996 1.00 85.81 293 GLN A C 1
ATOM 2290 O O . GLN A 1 293 ? -5.740 -18.627 15.158 1.00 85.81 293 GLN A O 1
ATOM 2295 N N . ARG A 1 294 ? -5.734 -18.144 12.965 1.00 83.94 294 ARG A N 1
ATOM 2296 C CA . ARG A 1 294 ? -5.216 -16.773 13.158 1.00 83.94 294 ARG A CA 1
ATOM 2297 C C . ARG A 1 294 ? -6.132 -15.954 14.067 1.00 83.94 294 ARG A C 1
ATOM 2299 O O . ARG A 1 294 ? -5.654 -15.183 14.899 1.00 83.94 294 ARG A O 1
ATOM 2306 N N . ARG A 1 295 ? -7.448 -16.133 13.931 1.00 82.25 295 ARG A N 1
ATOM 2307 C CA . ARG A 1 295 ? -8.447 -15.411 14.717 1.00 82.25 295 ARG A CA 1
ATOM 2308 C C . ARG A 1 295 ? -8.452 -15.812 16.184 1.00 82.25 295 ARG A C 1
ATOM 2310 O O . ARG A 1 295 ? -8.507 -14.932 17.041 1.00 82.25 295 ARG A O 1
ATOM 2317 N N . ILE A 1 296 ? -8.355 -17.110 16.457 1.00 85.00 296 ILE A N 1
ATOM 2318 C CA . ILE A 1 296 ? -8.207 -17.644 17.815 1.00 85.00 296 ILE A CA 1
ATOM 2319 C C . ILE A 1 296 ? -6.938 -17.069 18.454 1.00 85.00 296 ILE A C 1
ATOM 2321 O O . ILE A 1 296 ? -6.999 -16.554 19.568 1.00 85.00 296 ILE A O 1
ATOM 2325 N N . GLY A 1 297 ? -5.820 -17.053 17.719 1.00 85.38 297 GLY A N 1
ATOM 2326 C CA . GLY A 1 297 ? -4.566 -16.458 18.191 1.00 85.38 297 GLY A CA 1
ATOM 2327 C C . GLY A 1 297 ? -4.698 -14.974 18.551 1.00 85.38 297 GLY A C 1
ATOM 2328 O O . GLY A 1 297 ? -4.255 -14.554 19.619 1.00 85.38 297 GLY A O 1
ATOM 2329 N N . MET A 1 298 ? -5.369 -14.181 17.707 1.00 84.06 298 MET A N 1
ATOM 2330 C CA . MET A 1 298 ? -5.648 -12.769 18.006 1.00 84.06 298 MET A CA 1
ATOM 2331 C C . MET A 1 298 ? -6.555 -12.601 19.233 1.00 84.06 298 MET A C 1
ATOM 2333 O O . MET A 1 298 ? -6.321 -11.711 20.046 1.00 84.06 298 MET A O 1
ATOM 2337 N N . ALA A 1 299 ? -7.578 -13.444 19.389 1.00 85.38 299 ALA A N 1
ATOM 2338 C CA . ALA A 1 299 ? -8.475 -13.401 20.543 1.00 85.38 299 ALA A CA 1
ATOM 2339 C C . ALA A 1 299 ? -7.757 -13.739 21.855 1.00 85.38 299 ALA A C 1
ATOM 2341 O O . ALA A 1 299 ? -7.936 -13.027 22.842 1.00 85.38 299 ALA A O 1
ATOM 2342 N N . GLU A 1 300 ? -6.900 -14.762 21.862 1.00 86.62 300 GLU A N 1
ATOM 2343 C CA . GLU A 1 300 ? -6.087 -15.101 23.035 1.00 86.62 300 GLU A CA 1
ATOM 2344 C C . GLU A 1 300 ? -5.059 -14.010 23.355 1.00 86.62 300 GLU A C 1
ATOM 2346 O O . GLU A 1 300 ? -4.840 -13.701 24.527 1.00 86.62 300 GLU A O 1
ATOM 2351 N N . GLN A 1 301 ? -4.484 -13.354 22.340 1.00 87.69 301 GLN A N 1
ATOM 2352 C CA . GLN A 1 301 ? -3.623 -12.194 22.567 1.00 87.69 301 GLN A CA 1
ATOM 2353 C C . GLN A 1 301 ? -4.380 -11.060 23.275 1.00 87.69 301 GLN A C 1
ATOM 2355 O O . GLN A 1 301 ? -3.913 -10.571 24.303 1.00 87.69 301 GLN A O 1
ATOM 2360 N N . VAL A 1 302 ? -5.549 -10.669 22.762 1.00 85.75 302 VAL A N 1
ATOM 2361 C CA . VAL A 1 302 ? -6.368 -9.594 23.350 1.00 85.75 302 VAL A CA 1
ATOM 2362 C C . VAL A 1 302 ? -6.805 -9.956 24.768 1.00 85.75 302 VAL A C 1
ATOM 2364 O O . VAL A 1 302 ? -6.708 -9.142 25.683 1.00 85.75 302 VAL A O 1
ATOM 2367 N N . LYS A 1 303 ? -7.234 -11.201 24.983 1.00 85.88 303 LYS A N 1
ATOM 2368 C CA . LYS A 1 303 ? -7.588 -11.715 26.308 1.00 85.88 303 LYS A CA 1
ATOM 2369 C C . LYS A 1 303 ? -6.408 -11.634 27.274 1.00 85.88 303 LYS A C 1
ATOM 2371 O O . LYS A 1 303 ? -6.589 -11.198 28.406 1.00 85.88 303 LYS A O 1
ATOM 2376 N N . ARG A 1 304 ? -5.201 -12.006 26.841 1.00 87.12 304 ARG A N 1
ATOM 2377 C CA . ARG A 1 304 ? -3.986 -11.889 27.657 1.00 87.12 304 ARG A CA 1
ATOM 2378 C C . ARG A 1 304 ? -3.692 -10.435 28.026 1.00 87.12 304 ARG A C 1
ATOM 2380 O O . ARG A 1 304 ? -3.408 -10.177 29.189 1.00 87.12 304 ARG A O 1
ATOM 2387 N N . GLU A 1 305 ? -3.797 -9.508 27.076 1.00 86.81 305 GLU A N 1
ATOM 2388 C CA . GLU A 1 305 ? -3.605 -8.068 27.319 1.00 86.81 305 GLU A CA 1
ATOM 2389 C C . GLU A 1 305 ? -4.621 -7.523 28.337 1.00 86.81 305 GLU A C 1
ATOM 2391 O O . GLU A 1 305 ? -4.250 -6.804 29.261 1.00 86.81 305 GLU A O 1
ATOM 2396 N N . LEU A 1 306 ? -5.894 -7.917 28.224 1.00 84.12 306 LEU A N 1
ATOM 2397 C CA . LEU A 1 306 ? -6.948 -7.510 29.162 1.00 84.12 306 LEU A CA 1
ATOM 2398 C C . LEU A 1 306 ? -6.783 -8.127 30.560 1.00 84.12 306 LEU A C 1
ATOM 2400 O O . LEU A 1 306 ? -7.143 -7.501 31.557 1.00 84.12 306 LEU A O 1
ATOM 2404 N N . LEU A 1 307 ? -6.250 -9.348 30.650 1.00 87.19 307 LEU A N 1
ATOM 2405 C CA . LEU A 1 307 ? -6.025 -10.041 31.921 1.00 87.19 307 LEU A CA 1
ATOM 2406 C C . LEU A 1 307 ? -4.716 -9.633 32.610 1.00 87.19 307 LEU A C 1
ATOM 2408 O O . LEU A 1 307 ? -4.591 -9.844 33.814 1.00 87.19 307 LEU A O 1
ATOM 2412 N N . GLU A 1 308 ? -3.753 -9.044 31.899 1.00 86.44 308 GLU A N 1
ATOM 2413 C CA . GLU A 1 308 ? -2.436 -8.686 32.444 1.00 86.44 308 GLU A CA 1
ATOM 2414 C C . GLU A 1 308 ? -2.497 -7.790 33.702 1.00 86.44 308 GLU A C 1
ATOM 2416 O O . GLU A 1 308 ? -1.780 -8.061 34.672 1.00 86.44 308 GLU A O 1
ATOM 2421 N N . PRO A 1 309 ? -3.355 -6.755 33.780 1.00 84.00 309 PRO A N 1
ATOM 2422 C CA . PRO A 1 309 ? -3.489 -5.968 35.005 1.00 84.00 309 PRO A CA 1
ATOM 2423 C C . PRO A 1 309 ? -4.047 -6.795 36.174 1.00 84.00 309 PRO A C 1
ATOM 2425 O O . PRO A 1 309 ? -3.603 -6.641 37.315 1.00 84.00 309 PRO A O 1
ATOM 2428 N N . LEU A 1 310 ? -4.992 -7.701 35.900 1.00 83.88 310 LEU A N 1
ATOM 2429 C CA . LEU A 1 310 ? -5.610 -8.561 36.913 1.00 83.88 310 LEU A CA 1
ATOM 2430 C C . LEU A 1 310 ? -4.630 -9.607 37.438 1.00 83.88 310 LEU A C 1
ATOM 2432 O O . LEU A 1 310 ? -4.580 -9.833 38.646 1.00 83.88 310 LEU A O 1
ATOM 2436 N N . THR A 1 311 ? -3.817 -10.210 36.570 1.00 80.75 311 THR A N 1
ATOM 2437 C CA . THR A 1 311 ? -2.787 -11.169 36.989 1.00 80.75 311 THR A CA 1
ATOM 2438 C C . THR A 1 311 ? -1.714 -10.490 37.837 1.00 80.75 311 THR A C 1
ATOM 2440 O O . THR A 1 311 ? -1.326 -11.042 38.867 1.00 80.75 311 THR A O 1
ATOM 2443 N N . LYS A 1 312 ? -1.304 -9.258 37.496 1.00 82.62 312 LYS A N 1
ATOM 2444 C CA . LYS A 1 312 ? -0.396 -8.446 38.331 1.00 82.62 312 LYS A CA 1
ATOM 2445 C C . LYS A 1 312 ? -0.988 -8.153 39.713 1.00 82.62 312 LYS A C 1
ATOM 2447 O O . LYS A 1 312 ? -0.304 -8.326 40.723 1.00 82.62 312 LYS A O 1
ATOM 2452 N N . MET A 1 313 ? -2.261 -7.752 39.785 1.00 80.38 313 MET A N 1
ATOM 2453 C CA . MET A 1 313 ? -2.932 -7.516 41.071 1.00 80.38 313 MET A CA 1
ATOM 2454 C C . MET A 1 313 ? -3.113 -8.801 41.888 1.00 80.38 313 MET A C 1
ATOM 2456 O O . MET A 1 313 ? -2.864 -8.796 43.095 1.00 80.38 313 MET A O 1
ATOM 2460 N N . GLY A 1 314 ? -3.512 -9.897 41.240 1.00 80.81 314 GLY A N 1
ATOM 2461 C CA . GLY A 1 314 ? -3.682 -11.206 41.865 1.00 80.81 314 GLY A CA 1
ATOM 2462 C C . GLY A 1 314 ? -2.372 -11.753 42.426 1.00 80.81 314 GLY A C 1
ATOM 2463 O O . GLY A 1 314 ? -2.349 -12.218 43.561 1.00 80.81 314 GLY A O 1
ATOM 2464 N N . GLY A 1 315 ? -1.266 -11.610 41.687 1.00 83.75 315 GLY A N 1
ATOM 2465 C CA . GLY A 1 315 ? 0.071 -11.977 42.158 1.00 83.75 315 GLY A CA 1
ATOM 2466 C C . GLY A 1 315 ? 0.487 -11.196 43.405 1.00 83.75 315 GLY A C 1
ATOM 2467 O O . GLY A 1 315 ? 0.992 -11.787 44.358 1.00 83.75 315 GLY A O 1
ATOM 2468 N N . ARG A 1 316 ? 0.196 -9.888 43.453 1.00 85.94 316 ARG A N 1
ATOM 2469 C CA . ARG A 1 316 ? 0.444 -9.066 44.649 1.00 85.94 316 ARG A CA 1
ATOM 2470 C C . ARG A 1 316 ? -0.383 -9.536 45.848 1.00 85.94 316 ARG A C 1
ATOM 2472 O O . ARG A 1 316 ? 0.161 -9.699 46.931 1.00 85.94 316 ARG A O 1
ATOM 2479 N N . LEU A 1 317 ? -1.680 -9.785 45.661 1.00 86.88 317 LEU A N 1
ATOM 2480 C CA . LEU A 1 317 ? -2.557 -10.275 46.732 1.00 86.88 317 LEU A CA 1
ATOM 2481 C C . LEU A 1 317 ? -2.144 -11.663 47.236 1.00 86.88 317 LEU A C 1
ATOM 2483 O O . LEU A 1 317 ? -2.181 -11.907 48.439 1.00 86.88 317 LEU A O 1
ATOM 2487 N N . ALA A 1 318 ? -1.753 -12.563 46.333 1.00 84.38 318 ALA A N 1
ATOM 2488 C CA . ALA A 1 318 ? -1.275 -13.894 46.688 1.00 84.38 318 ALA A CA 1
ATOM 2489 C C . ALA A 1 318 ? 0.029 -13.827 47.491 1.00 84.38 318 ALA A C 1
ATOM 2491 O O . ALA A 1 318 ? 0.152 -14.523 48.494 1.00 84.38 318 ALA A O 1
ATOM 2492 N N . LYS A 1 319 ? 0.959 -12.946 47.095 1.00 89.94 319 LYS A N 1
ATOM 2493 C CA . LYS A 1 319 ? 2.199 -12.701 47.838 1.00 89.94 319 LYS A CA 1
ATOM 2494 C C . LYS A 1 319 ? 1.915 -12.170 49.244 1.00 89.94 319 LYS A C 1
ATOM 2496 O O . LYS A 1 319 ? 2.394 -12.759 50.202 1.00 89.94 319 LYS A O 1
ATOM 2501 N N . ASN A 1 320 ? 1.068 -11.147 49.365 1.00 89.81 320 ASN A N 1
ATOM 2502 C CA . ASN A 1 320 ? 0.686 -10.599 50.669 1.00 89.81 320 ASN A CA 1
ATOM 2503 C C . ASN A 1 320 ? 0.044 -11.672 51.565 1.00 89.81 320 ASN A C 1
ATOM 2505 O O . ASN A 1 320 ? 0.399 -11.795 52.726 1.00 89.81 320 ASN A O 1
ATOM 2509 N N . ARG A 1 321 ? -0.850 -12.510 51.019 1.00 88.62 321 ARG A N 1
ATOM 2510 C CA . ARG A 1 321 ? -1.457 -13.615 51.781 1.00 88.62 321 ARG A CA 1
ATOM 2511 C C . ARG A 1 321 ? -0.444 -14.673 52.216 1.00 88.62 321 ARG A C 1
ATOM 2513 O O . ARG A 1 321 ? -0.622 -15.259 53.278 1.00 88.62 321 ARG A O 1
ATOM 2520 N N . ALA A 1 322 ? 0.568 -14.956 51.397 1.00 88.69 322 ALA A N 1
ATOM 2521 C CA . ALA A 1 322 ? 1.634 -15.883 51.761 1.00 88.69 322 ALA A CA 1
ATOM 2522 C C . ALA A 1 322 ? 2.491 -15.313 52.901 1.00 88.69 322 ALA A C 1
ATOM 2524 O O . ALA A 1 322 ? 2.730 -16.017 53.877 1.00 88.69 322 ALA A O 1
ATOM 2525 N N . GLU A 1 323 ? 2.859 -14.030 52.820 1.00 91.44 323 GLU A N 1
ATOM 2526 C CA . GLU A 1 323 ? 3.580 -13.312 53.881 1.00 91.44 323 GLU A CA 1
ATOM 2527 C C . GLU A 1 323 ? 2.764 -13.276 55.188 1.00 91.44 323 GLU A C 1
ATOM 2529 O O . GLU A 1 323 ? 3.294 -13.590 56.254 1.00 91.44 323 GLU A O 1
ATOM 2534 N N . ASP A 1 324 ? 1.457 -12.998 55.112 1.00 90.75 324 ASP A N 1
ATOM 2535 C CA . ASP A 1 324 ? 0.552 -13.026 56.269 1.00 90.75 324 ASP A CA 1
ATOM 2536 C C . ASP A 1 324 ? 0.459 -14.432 56.888 1.00 90.75 324 ASP A C 1
ATOM 2538 O O . ASP A 1 324 ? 0.456 -14.581 58.110 1.00 90.75 324 ASP A O 1
ATOM 2542 N N . LEU A 1 325 ? 0.385 -15.487 56.066 1.00 90.00 325 LEU A N 1
ATOM 2543 C CA . LEU A 1 325 ? 0.356 -16.876 56.538 1.00 90.00 325 LEU A CA 1
ATOM 2544 C C . LEU A 1 325 ? 1.671 -17.282 57.208 1.00 90.00 325 LEU A C 1
ATOM 2546 O O . LEU A 1 325 ? 1.637 -17.917 58.262 1.00 90.00 325 LEU A O 1
ATOM 2550 N N . GLU A 1 326 ? 2.815 -16.919 56.631 1.00 90.81 326 GLU A N 1
ATOM 2551 C CA . GLU A 1 326 ? 4.132 -17.161 57.228 1.00 90.81 326 GLU A CA 1
ATOM 2552 C C . GLU A 1 326 ? 4.276 -16.434 58.566 1.00 90.81 326 GLU A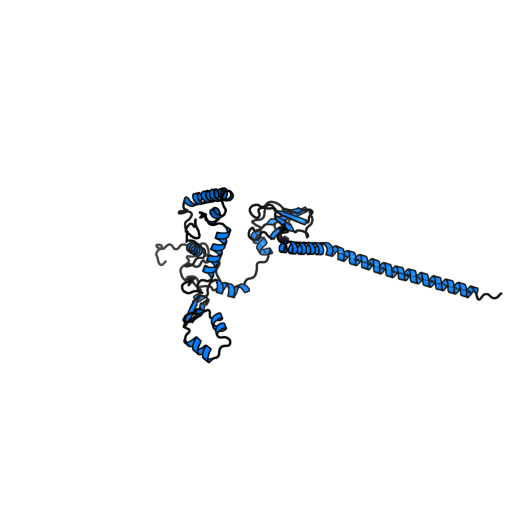 C 1
ATOM 2554 O O . GLU A 1 326 ? 4.678 -17.046 59.559 1.00 90.81 326 GLU A O 1
ATOM 2559 N N . HIS A 1 327 ? 3.868 -15.164 58.624 1.00 88.12 327 HIS A N 1
ATOM 2560 C CA . HIS A 1 327 ? 3.863 -14.384 59.857 1.00 88.12 327 HIS A CA 1
ATOM 2561 C C . HIS A 1 327 ? 2.957 -15.014 60.925 1.00 88.12 327 HIS A C 1
ATOM 2563 O O . HIS A 1 327 ? 3.395 -15.243 62.052 1.00 88.12 327 HIS A O 1
ATOM 2569 N N . ASN A 1 328 ? 1.721 -15.372 60.567 1.00 89.94 328 ASN A N 1
ATOM 2570 C CA . ASN A 1 328 ? 0.773 -16.005 61.485 1.00 89.94 328 ASN A CA 1
ATOM 2571 C C . ASN A 1 328 ? 1.285 -17.358 61.997 1.00 89.94 328 ASN A C 1
ATOM 2573 O O . ASN A 1 328 ? 1.172 -17.649 63.188 1.00 89.94 328 ASN A O 1
ATOM 2577 N N . ASN A 1 329 ? 1.892 -18.170 61.128 1.00 88.31 329 ASN A N 1
ATOM 2578 C CA . ASN A 1 329 ? 2.502 -19.440 61.520 1.00 88.31 329 ASN A CA 1
ATOM 2579 C C . ASN A 1 329 ? 3.685 -19.233 62.474 1.00 88.31 329 ASN A C 1
ATOM 2581 O O . ASN A 1 329 ? 3.815 -19.980 63.444 1.00 88.31 329 ASN A O 1
ATOM 2585 N N . ALA A 1 330 ? 4.518 -18.214 62.245 1.00 87.81 330 ALA A N 1
ATOM 2586 C CA . ALA A 1 330 ? 5.624 -17.872 63.137 1.00 87.81 330 ALA A CA 1
ATOM 2587 C C . ALA A 1 330 ? 5.125 -17.427 64.523 1.00 87.81 330 ALA A C 1
ATOM 2589 O O . ALA A 1 330 ? 5.633 -17.903 65.539 1.00 87.81 330 ALA A O 1
ATOM 2590 N N . VAL A 1 331 ? 4.088 -16.583 64.576 1.00 87.31 331 VAL A N 1
ATOM 2591 C CA . VAL A 1 331 ? 3.475 -16.120 65.834 1.00 87.31 331 VAL A CA 1
ATOM 2592 C C . VAL A 1 331 ? 2.837 -17.280 66.602 1.00 87.31 331 VAL A C 1
ATOM 2594 O O . VAL A 1 331 ? 3.085 -17.441 67.796 1.00 87.31 331 VAL A O 1
ATOM 2597 N N . LEU A 1 332 ? 2.056 -18.133 65.930 1.00 82.94 332 LEU A N 1
ATOM 2598 C CA . LEU A 1 332 ? 1.444 -19.312 66.554 1.00 82.94 332 LEU A CA 1
ATOM 2599 C C . LEU A 1 332 ? 2.495 -20.329 67.020 1.00 82.94 332 LEU A C 1
ATOM 2601 O O . LEU A 1 332 ? 2.338 -20.935 68.082 1.00 82.94 332 LEU A O 1
ATOM 2605 N N . GLY A 1 333 ? 3.579 -20.489 66.257 1.00 83.81 333 GLY A N 1
ATOM 2606 C CA . GLY A 1 333 ? 4.733 -21.299 66.638 1.00 83.81 333 GLY A CA 1
ATOM 2607 C C . GLY A 1 333 ? 5.406 -20.786 67.912 1.00 83.81 333 GLY A C 1
ATOM 2608 O O . GLY A 1 333 ? 5.616 -21.571 68.838 1.00 83.81 333 GLY A O 1
ATOM 2609 N N . ALA A 1 334 ? 5.662 -19.476 67.996 1.00 78.69 334 ALA A N 1
ATOM 2610 C CA . ALA A 1 334 ? 6.256 -18.828 69.167 1.00 78.69 334 ALA A CA 1
ATOM 2611 C C . ALA A 1 334 ? 5.379 -18.983 70.426 1.00 78.69 334 ALA A C 1
ATOM 2613 O O . ALA A 1 334 ? 5.864 -19.402 71.479 1.00 78.69 334 ALA A O 1
ATOM 2614 N N . LEU A 1 335 ? 4.065 -18.769 70.295 1.00 77.19 335 LEU A N 1
ATOM 2615 C CA . LEU A 1 335 ? 3.098 -18.952 71.386 1.00 77.19 335 LEU A CA 1
ATOM 2616 C C . LEU A 1 335 ? 3.019 -20.415 71.858 1.00 77.19 335 LEU A C 1
ATOM 2618 O O . LEU A 1 335 ? 2.854 -20.705 73.046 1.00 77.19 335 LEU A O 1
ATOM 2622 N N . GLY A 1 336 ? 3.134 -21.356 70.916 1.00 73.25 336 GLY A N 1
ATOM 2623 C CA . GLY A 1 336 ? 3.189 -22.788 71.194 1.00 73.25 336 GLY A CA 1
ATOM 2624 C C . GLY A 1 336 ? 4.466 -23.203 71.927 1.00 73.25 336 GLY A C 1
ATOM 2625 O O . GLY A 1 336 ? 4.402 -24.059 72.813 1.00 73.25 336 GLY A O 1
ATOM 2626 N N . SER A 1 337 ? 5.611 -22.592 71.600 1.00 70.25 337 SER A N 1
ATOM 2627 C CA . SER A 1 337 ? 6.854 -22.793 72.349 1.00 70.25 337 SER A CA 1
ATOM 2628 C C . SER A 1 337 ? 6.775 -22.201 73.751 1.00 70.25 337 SER A C 1
ATOM 2630 O O . SER A 1 337 ? 7.027 -22.940 74.693 1.00 70.25 337 SER A O 1
ATOM 2632 N N . GLU A 1 338 ? 6.321 -20.956 73.922 1.00 69.88 338 GLU A N 1
ATOM 2633 C CA . GLU A 1 338 ? 6.192 -20.315 75.242 1.00 69.88 338 GLU A CA 1
ATOM 2634 C C . GLU A 1 338 ? 5.268 -21.093 76.185 1.00 69.88 338 GLU A C 1
ATOM 2636 O O . GLU A 1 338 ? 5.614 -21.321 77.345 1.00 69.88 338 GLU A O 1
ATOM 2641 N N . LYS A 1 339 ? 4.127 -21.596 75.688 1.00 68.25 339 LYS A N 1
ATOM 2642 C CA . LYS A 1 339 ? 3.253 -22.478 76.479 1.00 68.25 339 LYS A CA 1
ATOM 2643 C C . LYS A 1 339 ? 3.940 -23.781 76.882 1.00 68.25 339 LYS A C 1
ATOM 2645 O O . LYS A 1 339 ? 3.723 -24.251 77.995 1.00 68.25 339 LYS A O 1
ATOM 2650 N N . LYS A 1 340 ? 4.750 -24.384 76.006 1.00 68.06 340 LYS A N 1
ATOM 2651 C CA . LYS A 1 340 ? 5.507 -25.601 76.344 1.00 68.06 340 LYS A CA 1
ATOM 2652 C C . LYS A 1 340 ? 6.583 -25.321 77.391 1.00 68.06 340 LYS A C 1
ATOM 2654 O O . LYS A 1 340 ? 6.729 -26.133 78.300 1.00 68.06 340 LYS A O 1
ATOM 2659 N N . THR A 1 341 ? 7.280 -24.190 77.297 1.00 69.56 341 THR A N 1
ATOM 2660 C CA . THR A 1 341 ? 8.282 -23.770 78.288 1.00 69.56 341 THR A CA 1
ATOM 2661 C C . THR A 1 341 ? 7.628 -23.511 79.644 1.00 69.56 341 THR A C 1
ATOM 2663 O O . THR A 1 341 ? 8.054 -24.090 80.636 1.00 69.56 341 THR A O 1
ATOM 2666 N N . ALA A 1 342 ? 6.512 -22.775 79.678 1.00 66.69 342 ALA A N 1
ATOM 2667 C CA . ALA A 1 342 ? 5.769 -22.493 80.909 1.00 66.69 342 ALA A CA 1
ATOM 2668 C C . ALA A 1 342 ? 5.210 -23.764 81.580 1.00 66.69 342 ALA A C 1
ATOM 2670 O O . ALA A 1 342 ? 5.244 -23.900 82.801 1.00 66.69 342 ALA A O 1
ATOM 2671 N N . VAL A 1 343 ? 4.724 -24.734 80.795 1.00 67.81 343 VAL A N 1
ATOM 2672 C CA . VAL A 1 343 ? 4.262 -26.032 81.323 1.00 67.81 343 VAL A CA 1
ATOM 2673 C C . VAL A 1 343 ? 5.432 -26.881 81.832 1.00 67.81 343 VAL A C 1
ATOM 2675 O O . VAL A 1 343 ? 5.289 -27.573 82.840 1.00 67.81 343 VAL A O 1
ATOM 2678 N N . ALA A 1 344 ? 6.591 -26.834 81.170 1.00 64.62 344 ALA A N 1
ATOM 2679 C CA . ALA A 1 344 ? 7.793 -27.533 81.620 1.00 64.62 344 ALA A CA 1
ATOM 2680 C C . ALA A 1 344 ? 8.347 -26.941 82.928 1.00 64.62 344 ALA A C 1
ATOM 2682 O O . ALA A 1 344 ? 8.687 -27.697 83.837 1.00 64.62 344 ALA A O 1
ATOM 2683 N N . GLU A 1 345 ? 8.364 -25.613 83.060 1.00 69.50 345 GLU A N 1
ATOM 2684 C CA . GLU A 1 345 ? 8.770 -24.904 84.280 1.00 69.50 345 GLU A CA 1
ATOM 2685 C C . GLU A 1 345 ? 7.805 -25.166 85.444 1.00 69.50 345 GLU A C 1
ATOM 2687 O O . GLU A 1 345 ? 8.247 -25.497 86.545 1.00 69.50 345 GLU A O 1
ATOM 2692 N N . ALA A 1 346 ? 6.489 -25.128 85.202 1.00 65.25 346 ALA A N 1
ATOM 2693 C CA . ALA A 1 346 ? 5.486 -25.462 86.216 1.00 65.25 346 ALA A CA 1
ATOM 2694 C C . ALA A 1 346 ? 5.601 -26.921 86.694 1.00 65.25 346 ALA A C 1
ATOM 2696 O O . ALA A 1 346 ? 5.468 -27.208 87.884 1.00 65.25 346 ALA A O 1
ATOM 2697 N N . ARG A 1 347 ? 5.896 -27.854 85.779 1.00 65.88 347 ARG A N 1
ATOM 2698 C CA . ARG A 1 347 ? 6.105 -29.271 86.109 1.00 65.88 347 ARG A CA 1
ATOM 2699 C C . ARG A 1 347 ? 7.407 -29.504 86.881 1.00 65.88 347 ARG A C 1
ATOM 2701 O O . ARG A 1 347 ? 7.424 -30.343 87.778 1.00 65.88 347 ARG A O 1
ATOM 2708 N N . ALA A 1 348 ? 8.469 -28.765 86.563 1.00 66.44 348 ALA A N 1
ATOM 2709 C CA . ALA A 1 348 ? 9.729 -28.812 87.301 1.00 66.44 348 ALA A CA 1
ATOM 2710 C C . ALA A 1 348 ? 9.577 -28.253 88.727 1.00 66.44 348 ALA A C 1
ATOM 2712 O O . ALA A 1 348 ? 10.075 -28.865 89.668 1.00 66.44 348 ALA A O 1
ATOM 2713 N N . ALA A 1 349 ? 8.823 -27.162 88.904 1.00 65.12 349 ALA A N 1
ATOM 2714 C CA . ALA A 1 349 ? 8.524 -26.582 90.217 1.00 65.12 349 ALA A CA 1
ATOM 2715 C C . ALA A 1 349 ? 7.667 -27.501 91.111 1.00 65.12 349 ALA A C 1
ATOM 2717 O O . ALA A 1 349 ? 7.803 -27.487 92.330 1.00 65.12 349 ALA A O 1
ATOM 2718 N N . MET A 1 350 ? 6.807 -28.333 90.514 1.00 61.91 350 MET A N 1
ATOM 2719 C CA . MET A 1 350 ? 6.017 -29.336 91.241 1.00 61.91 350 MET A CA 1
ATOM 2720 C C . MET A 1 350 ? 6.842 -30.544 91.715 1.00 61.91 350 MET A C 1
ATOM 2722 O O . MET A 1 350 ? 6.428 -31.228 92.644 1.00 61.91 350 MET A O 1
ATOM 2726 N N . MET A 1 351 ? 7.992 -30.822 91.091 1.00 61.25 351 MET A N 1
ATOM 2727 C CA . MET A 1 351 ? 8.877 -31.938 91.460 1.00 61.25 351 MET A CA 1
ATOM 2728 C C . MET A 1 351 ? 9.933 -31.570 92.514 1.00 61.25 351 MET A C 1
ATOM 2730 O O . MET A 1 351 ? 10.636 -32.456 92.991 1.00 61.25 351 MET A O 1
ATOM 2734 N N . THR A 1 352 ? 10.061 -30.293 92.881 1.00 61.12 352 THR A N 1
ATOM 2735 C CA . THR A 1 352 ? 11.071 -29.798 93.833 1.00 61.12 352 THR A CA 1
ATOM 2736 C C . THR A 1 352 ? 10.500 -29.340 95.176 1.00 61.12 352 THR A C 1
ATOM 2738 O O . THR A 1 352 ? 11.250 -28.789 95.980 1.00 61.12 352 THR A O 1
ATOM 2741 N N . MET A 1 353 ? 9.215 -29.574 95.464 1.00 49.25 353 MET A N 1
ATOM 2742 C CA . MET A 1 353 ? 8.674 -29.341 96.809 1.00 49.25 353 MET A CA 1
ATOM 2743 C C . MET A 1 353 ? 9.003 -30.532 97.727 1.00 49.25 353 MET A C 1
ATOM 2745 O O . MET A 1 353 ? 8.587 -31.644 97.409 1.00 49.25 353 MET A O 1
ATOM 2749 N N . PRO A 1 354 ? 9.763 -30.338 98.824 1.00 55.81 354 PRO A N 1
ATOM 2750 C CA . PRO A 1 354 ? 9.987 -31.378 99.823 1.00 55.81 354 PRO A CA 1
ATOM 2751 C C . PRO A 1 354 ? 8.768 -31.501 100.754 1.00 55.81 354 PRO A C 1
ATOM 2753 O O . PRO A 1 354 ? 8.142 -30.485 101.065 1.00 55.81 354 PRO A O 1
ATOM 2756 N N . ASP A 1 355 ? 8.464 -32.740 101.154 1.00 49.59 355 ASP A N 1
ATOM 2757 C CA . ASP A 1 355 ? 7.360 -33.132 102.052 1.00 49.59 355 ASP A CA 1
ATOM 2758 C C . ASP A 1 355 ? 7.362 -32.421 103.417 1.00 49.59 355 ASP A C 1
ATOM 2760 O O . ASP A 1 355 ? 8.459 -32.250 104.009 1.00 49.59 355 ASP A O 1
#

Radius of gyration: 37.45 Å; chains: 1; bounding box: 71×72×135 Å

Secondary structure (DSSP, 8-state):
-TTTTSS-PPBPTTTSSB--TTSS---SS--TT---SSS-HHHHHHHHT--TTTSTT---TTHHHH--THHHHHHHHHHHHHHHGGGS-HHHHTT---SS--HHHHHHHHHHHHHHHHTTTSSTT-----TTTTTTT-EEEEEEETTTEEE-HHHHHHHHTT--HHHHHHHHHH-EEEEEEPPHHHHHHHHGGGPPPPPHHHHHHHHGGG--SSPEEB-TTSEEEE--TTT-SS-EEEE-TTS-TT-EEEEEEETTEEEEEEEEE-STTTTT-EEEEEEE-PPPPTT-HHHHHHHHHHHHHHHHHHHHHHHHHHHHHHHHHHHHHHHHHHHHHHHHHHHHHHHHHHHHHHTS---

Sequence (355 aa):
RLSGGAVTCRVGETNNSTAFLGQFAGAAKGNFRTRALIESFWNLTHNETGERLVFPGQTGSHARVNAPEDLIGRGKEMDLMLRAMPALPEWVFQNLRKPLPEFNEAVRAIGEINERMNRRGIMPGTEHMIEGFVEAGLVTTDFDLPGIGLVARADFEERLKGRSEDDQRAILAVCKASARKLSPREVFDSRRGELVPWRREALAQLLYPAHRPEISRVTKNGLVVIEDQDVAPSALRFLAHHFSAGDEFETVINPMVPDLLFIYDARANRKGAWLGTLKLWGSVNRADDAAVQRRIGMAEQVKRELLEPLTKMGGRLAKNRAEDLEHNNAVLGALGSEKKTAVAEARAAMMTMPD

pLDDT: mean 80.32, std 12.38, range [44.97, 95.5]